Protein AF-A0A2J7Q1A6-F1 (afdb_monomer)

Secondary structure (DSSP, 8-state):
-------HHHHHHHHHHHTGGGTEEE-SS-EEETTTTEEE--SSHHHHHHHHHSHHHHHHHHHHHT--S---S-TTTSS-TT-S----SSTTHHHHHHHHHHHHIIIIIIIIHHTTTT-----HHHHHHHHHHHHHHHHHHHHHHHHTGGGTTPBP--TT-----B--HHHHHHHHHHHHHHHHHHHHHHTTSSS-S-------------------------

Foldseek 3Di:
DDPPDDDLLVQLVVLCVVCVVLQWDDPSPFIARPLQRDTFDRPDPVSVVVVCPDPSSVVSVVVVVVPPDDDDDPPPPPDDPDPPPPPPPDPCLVVLQVVLVLQCCLVCVQLCVLVVVVVDDDDPVVNVVSLVVLLVCLVVSLVVLVVCVVQAQPFRDHSVPDRSGGRHSVVSNVSSVVSNVVSVVVVVVVVVVPPDDDDDDDDDDDDDDDDDDDDDDDDDDD

Structure (mmCIF, N/CA/C/O backbone):
data_AF-A0A2J7Q1A6-F1
#
_entry.id   AF-A0A2J7Q1A6-F1
#
loop_
_atom_site.group_PDB
_atom_site.id
_atom_site.type_symbol
_atom_site.label_atom_id
_atom_site.label_alt_id
_atom_site.label_comp_id
_atom_site.label_asym_id
_atom_site.label_entity_id
_atom_site.label_seq_id
_atom_site.pdbx_PDB_ins_code
_atom_site.Cartn_x
_atom_site.Cartn_y
_atom_site.Cartn_z
_atom_site.occupancy
_atom_site.B_iso_or_equiv
_atom_site.auth_seq_id
_atom_site.auth_comp_id
_atom_site.auth_asym_id
_atom_site.auth_atom_id
_atom_site.pdbx_PDB_model_num
ATOM 1 N N . MET A 1 1 ? 57.080 37.259 -11.463 1.00 42.59 1 MET A N 1
ATOM 2 C CA . MET A 1 1 ? 56.352 36.880 -10.229 1.00 42.59 1 MET A CA 1
ATOM 3 C C . MET A 1 1 ? 56.229 35.359 -10.179 1.00 42.59 1 MET A C 1
ATOM 5 O O . MET A 1 1 ? 55.726 34.800 -11.150 1.00 42.59 1 MET A O 1
ATOM 9 N N . PRO A 1 2 ? 56.707 34.667 -9.131 1.00 44.25 2 PRO A N 1
ATOM 10 C CA . PRO A 1 2 ? 56.562 33.216 -9.021 1.00 44.25 2 PRO A CA 1
ATOM 11 C C . PRO A 1 2 ? 55.091 32.849 -8.777 1.00 44.25 2 PRO A C 1
ATOM 13 O O . PRO A 1 2 ? 54.456 33.408 -7.885 1.00 44.25 2 PRO A O 1
ATOM 16 N N . LYS A 1 3 ? 54.534 31.916 -9.560 1.00 53.31 3 LYS A N 1
ATOM 17 C CA . LYS A 1 3 ? 53.193 31.355 -9.323 1.00 53.31 3 LYS A CA 1
ATOM 18 C C . LYS A 1 3 ? 53.254 30.464 -8.082 1.00 53.31 3 LYS A C 1
ATOM 20 O O . LYS A 1 3 ? 53.612 29.292 -8.175 1.00 53.31 3 LYS A O 1
ATOM 25 N N . VAL A 1 4 ? 52.948 31.035 -6.920 1.00 57.09 4 VAL A N 1
ATOM 26 C CA . VAL A 1 4 ? 52.817 30.289 -5.663 1.00 57.09 4 VAL A CA 1
ATOM 27 C C . VAL A 1 4 ? 51.724 29.236 -5.856 1.00 57.09 4 VAL A C 1
ATOM 29 O O . VAL A 1 4 ? 50.589 29.568 -6.200 1.00 57.09 4 VAL A O 1
ATOM 32 N N . LYS A 1 5 ? 52.068 27.954 -5.691 1.00 58.44 5 LYS A N 1
ATOM 33 C CA . LYS A 1 5 ? 51.088 26.863 -5.712 1.00 58.44 5 LYS A CA 1
ATOM 34 C C . LYS A 1 5 ? 50.178 27.048 -4.500 1.00 58.44 5 LYS A C 1
ATOM 36 O O . LYS A 1 5 ? 50.602 26.835 -3.369 1.00 58.44 5 LYS A O 1
ATOM 41 N N . VAL A 1 6 ? 48.950 27.497 -4.739 1.00 65.62 6 VAL A N 1
ATOM 42 C CA . VAL A 1 6 ? 47.930 27.627 -3.694 1.00 65.62 6 VAL A CA 1
ATOM 43 C C . VAL A 1 6 ? 47.693 26.242 -3.086 1.00 65.62 6 VAL A C 1
ATOM 45 O O . VAL A 1 6 ? 47.505 25.272 -3.822 1.00 65.62 6 VAL A O 1
ATOM 48 N N . SER A 1 7 ? 47.733 26.146 -1.755 1.00 75.94 7 SER A N 1
ATOM 49 C CA . SER A 1 7 ? 47.493 24.891 -1.036 1.00 75.94 7 SER A CA 1
ATOM 50 C C . SER A 1 7 ? 46.115 24.317 -1.389 1.00 75.94 7 SER A C 1
ATOM 52 O O . SER A 1 7 ? 45.144 25.065 -1.536 1.00 75.94 7 SER A O 1
ATOM 54 N N . GLN A 1 8 ? 46.015 22.989 -1.511 1.00 75.12 8 GLN A N 1
ATOM 55 C CA . GLN A 1 8 ? 44.766 22.287 -1.837 1.00 75.12 8 GLN A CA 1
ATOM 56 C C . GLN A 1 8 ? 43.636 22.663 -0.868 1.00 75.12 8 GLN A C 1
ATOM 58 O O . GLN A 1 8 ? 42.513 22.908 -1.302 1.00 75.12 8 GLN A O 1
ATOM 63 N N . LYS A 1 9 ? 43.964 22.841 0.416 1.00 79.06 9 LYS A N 1
ATOM 64 C CA . LYS A 1 9 ? 43.035 23.320 1.446 1.00 79.06 9 LYS A CA 1
ATOM 65 C C . LYS A 1 9 ? 42.452 24.694 1.108 1.00 79.06 9 LYS A C 1
ATOM 67 O O . LYS A 1 9 ? 41.238 24.869 1.101 1.00 79.06 9 LYS A O 1
ATOM 72 N N . THR A 1 10 ? 43.303 25.655 0.752 1.00 80.94 10 THR A N 1
ATOM 73 C CA . THR A 1 10 ? 42.876 27.008 0.360 1.00 80.94 10 THR A CA 1
ATOM 74 C C . THR A 1 10 ? 42.023 26.974 -0.909 1.00 80.94 10 THR A C 1
ATOM 76 O O . THR A 1 10 ? 41.034 27.689 -1.014 1.00 80.94 10 THR A O 1
ATOM 79 N N . LYS A 1 11 ? 42.352 26.101 -1.864 1.00 81.00 11 LYS A N 1
ATOM 80 C CA . LYS A 1 11 ? 41.593 25.937 -3.108 1.00 81.00 11 LYS A CA 1
ATOM 81 C C . LYS A 1 11 ? 40.187 25.371 -2.881 1.00 81.00 11 LYS A C 1
ATOM 83 O O . LYS A 1 11 ? 39.231 25.858 -3.476 1.00 81.00 11 LYS A O 1
ATOM 88 N N . LEU A 1 12 ? 40.056 24.376 -2.006 1.00 81.62 12 LEU A N 1
ATOM 89 C CA . LEU A 1 12 ? 38.764 23.803 -1.624 1.00 81.62 12 LEU A CA 1
ATOM 90 C C . LEU A 1 12 ? 37.878 24.826 -0.908 1.00 81.62 12 LEU A C 1
ATOM 92 O O . LEU A 1 12 ? 36.689 24.916 -1.198 1.00 81.62 12 LEU A O 1
ATOM 96 N N . GLN A 1 13 ? 38.468 25.630 -0.023 1.00 81.56 13 GLN A N 1
ATOM 97 C CA . GLN A 1 13 ? 37.771 26.720 0.662 1.00 81.56 13 GLN A CA 1
ATOM 98 C C . GLN A 1 13 ? 37.312 27.813 -0.314 1.00 81.56 13 GLN A C 1
ATOM 100 O O . GLN A 1 13 ? 36.197 28.314 -0.190 1.00 81.56 13 GLN A O 1
ATOM 105 N N . LEU A 1 14 ? 38.126 28.142 -1.325 1.00 82.38 14 LEU A N 1
ATOM 106 C CA . LEU A 1 14 ? 37.740 29.074 -2.388 1.00 82.38 14 LEU A CA 1
ATOM 107 C C . LEU A 1 14 ? 36.563 28.542 -3.214 1.00 82.38 14 LEU A C 1
ATOM 109 O O . LEU A 1 14 ? 35.628 29.293 -3.463 1.00 82.38 14 LEU A O 1
ATOM 113 N N . TYR A 1 15 ? 36.561 27.259 -3.589 1.00 81.38 15 TYR A N 1
ATOM 114 C CA . TYR A 1 15 ? 35.425 26.665 -4.304 1.00 81.38 15 TYR A CA 1
ATOM 115 C C . TYR A 1 15 ? 34.174 26.569 -3.441 1.00 81.38 15 TYR A C 1
ATOM 117 O O . TYR A 1 15 ? 33.085 26.857 -3.927 1.00 81.38 15 TYR A O 1
ATOM 125 N N . GLN A 1 16 ? 34.312 26.236 -2.159 1.00 80.88 16 GLN A N 1
ATOM 126 C CA . GLN A 1 16 ? 33.186 26.307 -1.239 1.00 80.88 16 GLN A CA 1
ATOM 127 C C . GLN A 1 16 ? 32.619 27.725 -1.191 1.00 80.88 16 GLN A C 1
ATOM 129 O O . GLN A 1 16 ? 31.405 27.862 -1.230 1.00 80.88 16 GLN A O 1
ATOM 134 N N . TRP A 1 17 ? 33.471 28.759 -1.131 1.00 80.38 17 TRP A N 1
ATOM 135 C CA . TRP A 1 17 ? 33.041 30.158 -1.112 1.00 80.38 17 TRP A CA 1
ATOM 136 C C . TRP A 1 17 ? 32.365 30.598 -2.411 1.00 80.38 17 TRP A C 1
ATOM 138 O O . TRP A 1 17 ? 31.345 31.283 -2.393 1.00 80.38 17 TRP A O 1
ATOM 148 N N . GLU A 1 18 ? 32.936 30.198 -3.535 1.00 81.50 18 GLU A N 1
ATOM 149 C CA . GLU A 1 18 ? 32.468 30.564 -4.861 1.00 81.50 18 GLU A CA 1
ATOM 150 C C . GLU A 1 18 ? 31.131 29.909 -5.224 1.00 81.50 18 GLU A C 1
ATOM 152 O O . GLU A 1 18 ? 30.273 30.556 -5.816 1.00 81.50 18 GLU A O 1
ATOM 157 N N . PHE A 1 19 ? 30.928 28.656 -4.815 1.00 79.25 19 PHE A N 1
ATOM 158 C CA . PHE A 1 19 ? 29.726 27.875 -5.112 1.00 79.25 19 PHE A CA 1
ATOM 159 C C . PHE A 1 19 ? 28.821 27.694 -3.881 1.00 79.25 19 PHE A C 1
ATOM 161 O O . PHE A 1 19 ? 28.054 26.733 -3.814 1.00 79.25 19 PHE A O 1
ATOM 168 N N . LYS A 1 20 ? 28.876 28.616 -2.900 1.00 64.44 20 LYS A N 1
ATOM 169 C CA . LYS A 1 20 ? 28.054 28.564 -1.667 1.00 64.44 20 LYS A CA 1
ATOM 170 C C . LYS A 1 20 ? 26.559 28.393 -1.942 1.00 64.44 20 LYS A C 1
ATOM 172 O O . LYS A 1 20 ? 25.876 27.744 -1.156 1.00 64.44 20 LYS A O 1
ATOM 177 N N . GLY A 1 21 ? 26.062 28.965 -3.041 1.00 63.91 21 GLY A N 1
ATOM 178 C CA . GLY A 1 21 ? 24.657 28.868 -3.448 1.00 63.91 21 GLY A CA 1
ATOM 179 C C . GLY A 1 21 ? 24.243 27.495 -3.989 1.00 63.91 21 G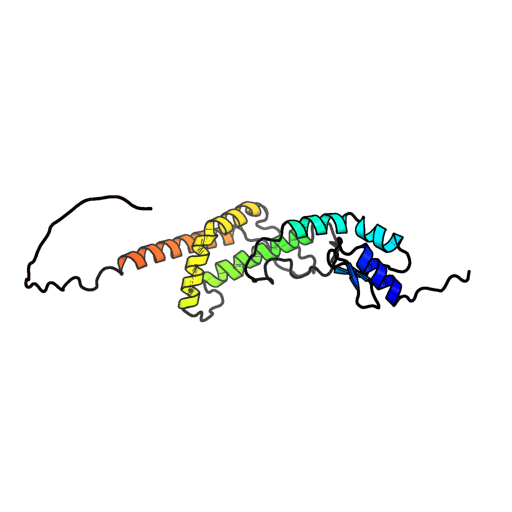LY A C 1
ATOM 180 O O . GLY A 1 21 ? 23.062 27.173 -3.971 1.00 63.91 21 GLY A O 1
ATOM 181 N N . GLU A 1 22 ? 25.196 26.662 -4.412 1.00 63.28 22 GLU A N 1
ATOM 182 C CA . GLU A 1 22 ? 24.946 25.368 -5.070 1.00 63.28 22 GLU A CA 1
ATOM 183 C C . GLU A 1 22 ? 25.203 24.172 -4.134 1.00 63.28 22 GLU A C 1
ATOM 185 O O . GLU A 1 22 ? 25.418 23.038 -4.568 1.00 63.28 22 GLU A O 1
ATOM 190 N N . MET A 1 23 ? 25.154 24.421 -2.816 1.00 74.94 23 MET A N 1
ATOM 191 C CA . MET A 1 23 ? 25.187 23.396 -1.763 1.00 74.94 23 MET A CA 1
ATOM 192 C C . MET A 1 23 ? 26.452 22.520 -1.788 1.00 74.94 23 MET A C 1
ATOM 194 O O . MET A 1 23 ? 26.417 21.310 -1.536 1.00 74.94 23 MET A O 1
ATOM 198 N N . ILE A 1 24 ? 27.593 23.144 -2.073 1.00 80.69 24 ILE A N 1
ATOM 199 C CA . ILE A 1 24 ? 28.907 22.510 -2.000 1.00 80.69 24 ILE A CA 1
ATOM 200 C C . ILE A 1 24 ? 29.473 22.618 -0.571 1.00 80.69 24 ILE A C 1
ATOM 202 O O . ILE A 1 24 ? 29.494 23.684 0.042 1.00 80.69 24 ILE A O 1
ATOM 206 N N . SER A 1 25 ? 29.948 21.494 -0.037 1.00 81.94 25 SER A N 1
ATOM 207 C CA . SER A 1 25 ? 30.605 21.334 1.264 1.00 81.94 25 SER A CA 1
ATOM 208 C C . SER A 1 25 ? 32.058 20.903 1.070 1.00 81.94 25 SER A C 1
ATOM 210 O O . SER A 1 25 ? 32.405 20.326 0.042 1.00 81.94 25 SER A O 1
ATOM 212 N N . THR A 1 26 ? 32.918 21.157 2.051 1.00 82.19 26 THR A N 1
ATOM 213 C CA . THR A 1 26 ? 34.299 20.660 2.045 1.00 82.19 26 THR A CA 1
ATOM 214 C C . THR A 1 26 ? 34.750 20.319 3.453 1.00 82.19 26 THR A C 1
ATOM 216 O O . THR A 1 26 ? 34.492 21.089 4.378 1.00 82.19 26 THR A O 1
ATOM 219 N N . ASP A 1 27 ? 35.476 19.210 3.574 1.00 77.94 27 ASP A N 1
ATOM 220 C CA . ASP A 1 27 ? 36.146 18.776 4.805 1.00 77.94 27 ASP A CA 1
ATOM 221 C C . ASP A 1 27 ? 37.664 19.019 4.720 1.00 77.94 27 ASP A C 1
ATOM 223 O O . ASP A 1 27 ? 38.468 18.333 5.337 1.00 77.94 27 ASP A O 1
ATOM 227 N N . ASN A 1 28 ? 38.081 20.014 3.923 1.00 76.19 28 ASN A N 1
ATOM 228 C CA . ASN A 1 28 ? 39.475 20.394 3.636 1.00 76.19 28 ASN A CA 1
ATOM 229 C C . ASN A 1 28 ? 40.325 19.348 2.889 1.00 76.19 28 ASN A C 1
ATOM 231 O O . ASN A 1 28 ? 41.442 19.677 2.488 1.00 76.19 28 ASN A O 1
ATOM 235 N N . GLU A 1 29 ? 39.789 18.155 2.641 1.00 75.56 29 GLU A N 1
ATOM 236 C CA . GLU A 1 29 ? 40.417 17.104 1.827 1.00 75.56 29 GLU A CA 1
ATOM 237 C C . GLU A 1 29 ? 39.633 16.821 0.541 1.00 75.56 29 GLU A C 1
ATOM 239 O O . GLU A 1 29 ? 40.219 16.699 -0.537 1.00 75.56 29 GLU A O 1
ATOM 244 N N . ILE A 1 30 ? 38.301 16.805 0.637 1.00 81.50 30 ILE A N 1
ATOM 245 C CA . ILE A 1 30 ? 37.383 16.528 -0.470 1.00 81.50 30 ILE A CA 1
ATOM 246 C C . ILE A 1 30 ? 36.363 17.653 -0.644 1.00 81.50 30 ILE A C 1
ATOM 248 O O . ILE A 1 30 ? 35.961 18.308 0.318 1.00 81.50 30 ILE A O 1
ATOM 252 N N . LEU A 1 31 ? 35.922 17.856 -1.887 1.00 84.31 31 LEU A N 1
ATOM 253 C CA . LEU A 1 31 ? 34.775 18.699 -2.211 1.00 84.31 31 LEU A CA 1
ATOM 254 C C . LEU A 1 31 ? 33.548 17.796 -2.354 1.00 84.31 31 LEU A C 1
ATOM 256 O O . LEU A 1 31 ? 33.574 16.842 -3.128 1.00 84.31 31 LEU A O 1
ATOM 260 N N . TYR A 1 32 ? 32.483 18.078 -1.616 1.00 85.31 32 TYR A N 1
ATOM 261 C CA . TYR A 1 32 ? 31.281 17.253 -1.555 1.00 85.31 32 TYR A CA 1
ATOM 262 C C . TYR A 1 32 ? 30.055 18.057 -1.972 1.00 85.31 32 TYR A C 1
ATOM 264 O O . TYR A 1 32 ? 29.824 19.154 -1.469 1.00 85.31 32 TYR A O 1
ATOM 272 N N . CYS A 1 33 ? 29.236 17.520 -2.869 1.00 86.62 33 CYS A N 1
ATOM 273 C CA . CYS A 1 33 ? 27.970 18.143 -3.234 1.00 86.62 33 CYS A CA 1
ATOM 274 C C . CYS A 1 33 ? 26.835 17.574 -2.381 1.00 86.62 33 CYS A C 1
ATOM 276 O O . CYS A 1 33 ? 26.527 16.390 -2.490 1.00 86.62 33 CYS A O 1
ATOM 278 N N . ARG A 1 34 ? 26.153 18.416 -1.591 1.00 82.62 34 ARG A N 1
ATOM 279 C CA . ARG A 1 34 ? 25.007 17.993 -0.759 1.00 82.62 34 ARG A CA 1
ATOM 280 C C . ARG A 1 34 ? 23.731 17.730 -1.566 1.00 82.62 34 ARG A C 1
ATOM 282 O O . ARG A 1 34 ? 22.798 17.128 -1.055 1.00 82.62 34 ARG A O 1
ATOM 289 N N . VAL A 1 35 ? 23.673 18.194 -2.814 1.00 83.62 35 VAL A N 1
ATOM 290 C CA . VAL A 1 35 ? 22.539 17.963 -3.728 1.00 83.62 35 VAL A CA 1
ATOM 291 C C . VAL A 1 35 ? 22.657 16.612 -4.433 1.00 83.62 35 VAL A C 1
ATOM 293 O O . VAL A 1 35 ? 21.657 15.940 -4.673 1.00 83.62 35 VAL A O 1
ATOM 296 N N . CYS A 1 36 ? 23.880 16.211 -4.773 1.00 81.88 36 CYS A N 1
ATOM 297 C CA . CYS A 1 36 ? 24.161 14.959 -5.477 1.00 81.88 36 CYS A CA 1
ATOM 298 C C . CYS A 1 36 ? 24.653 13.841 -4.552 1.00 81.88 36 CYS A C 1
ATOM 300 O O . CYS A 1 36 ? 24.858 12.730 -5.031 1.00 81.88 36 CYS A O 1
ATOM 302 N N . GLU A 1 37 ? 24.902 14.161 -3.282 1.00 81.88 37 GLU A N 1
ATOM 303 C CA . GLU A 1 37 ? 25.491 13.296 -2.255 1.00 81.88 37 GLU A CA 1
ATOM 304 C C . GLU A 1 37 ? 26.800 12.608 -2.686 1.00 81.88 37 GLU A C 1
ATOM 306 O O . GLU A 1 37 ? 27.105 11.485 -2.294 1.00 81.88 37 GLU A O 1
ATOM 311 N N . LYS A 1 38 ? 27.599 13.288 -3.517 1.00 82.06 38 LYS A N 1
ATOM 312 C CA . LYS A 1 38 ? 28.798 12.727 -4.157 1.00 82.06 38 LYS A CA 1
ATOM 313 C C . LYS A 1 38 ? 30.007 13.632 -4.005 1.00 82.06 38 LYS A C 1
ATOM 315 O O . LYS A 1 38 ? 29.887 14.858 -3.923 1.00 82.06 38 LYS A O 1
ATOM 320 N N . THR A 1 39 ? 31.183 13.013 -4.032 1.00 85.19 39 THR A N 1
ATOM 321 C CA . THR A 1 39 ? 32.461 13.716 -4.128 1.00 85.19 39 THR A CA 1
ATOM 322 C C . THR A 1 39 ? 32.621 14.328 -5.520 1.00 85.19 39 THR A C 1
ATOM 324 O O . THR A 1 39 ? 32.273 13.733 -6.541 1.00 85.19 39 THR A O 1
ATOM 327 N N . VAL A 1 40 ? 33.118 15.560 -5.564 1.00 83.94 40 VAL A N 1
ATOM 328 C CA . VAL A 1 40 ? 33.300 16.349 -6.782 1.00 83.94 40 VAL A CA 1
ATOM 329 C C . VAL A 1 40 ? 34.792 16.520 -7.037 1.00 83.94 40 VAL A C 1
ATOM 331 O O . VAL A 1 40 ? 35.549 16.902 -6.143 1.00 83.94 40 VAL A O 1
ATOM 334 N N . GLY A 1 41 ? 35.219 16.270 -8.277 1.00 82.50 41 GLY A N 1
ATOM 335 C CA . GLY A 1 41 ? 36.592 16.535 -8.704 1.00 82.50 41 GLY A CA 1
ATOM 336 C C . GLY A 1 41 ? 36.948 18.013 -8.518 1.00 82.50 41 GLY A C 1
ATOM 337 O O . GLY A 1 41 ? 36.254 18.897 -9.019 1.00 82.50 41 GLY A O 1
ATOM 338 N N . CYS A 1 42 ? 38.023 18.288 -7.779 1.00 79.75 42 CYS A N 1
ATOM 339 C CA . CYS A 1 42 ? 38.463 19.643 -7.425 1.00 79.75 42 CYS A CA 1
ATOM 340 C C . CYS A 1 42 ? 39.862 19.987 -7.977 1.00 79.75 42 CYS A C 1
ATOM 342 O O . CYS A 1 42 ? 40.450 21.031 -7.660 1.00 79.75 42 CYS A O 1
ATOM 344 N N . GLU A 1 43 ? 40.416 19.133 -8.842 1.00 81.38 43 GLU A N 1
ATOM 345 C CA . GLU A 1 43 ? 41.724 19.362 -9.462 1.00 81.38 43 GLU A CA 1
ATOM 346 C C . GLU A 1 43 ? 41.688 20.575 -10.387 1.00 81.38 43 GLU A C 1
ATOM 348 O O . GLU A 1 43 ? 42.658 21.332 -10.482 1.00 81.38 43 GLU A O 1
ATOM 353 N N . LYS A 1 44 ? 40.557 20.805 -11.052 1.00 82.75 44 LYS A N 1
ATOM 354 C CA . LYS A 1 44 ? 40.349 21.952 -11.933 1.00 82.75 44 LYS A CA 1
ATOM 355 C C . LYS A 1 44 ? 38.943 22.497 -11.727 1.00 82.75 44 LYS A C 1
ATOM 357 O O . LYS A 1 44 ? 37.991 21.736 -11.609 1.00 82.75 44 LYS A O 1
ATOM 362 N N . ARG A 1 45 ? 38.807 23.824 -11.758 1.00 83.31 45 ARG A N 1
ATOM 363 C CA . ARG A 1 45 ? 37.524 24.528 -11.590 1.00 83.31 45 ARG A CA 1
ATOM 364 C C . ARG A 1 45 ? 36.423 23.980 -12.507 1.00 83.31 45 ARG A C 1
ATOM 366 O O . ARG A 1 45 ? 35.279 23.865 -12.088 1.00 83.31 45 ARG A O 1
ATOM 373 N N . PHE A 1 46 ? 36.766 23.626 -13.748 1.00 82.56 46 PHE A N 1
ATOM 374 C CA . PHE A 1 46 ? 35.780 23.126 -14.705 1.00 82.56 46 PHE A CA 1
ATOM 375 C C . PHE A 1 46 ? 35.154 21.790 -14.281 1.00 82.56 46 PHE A C 1
ATOM 377 O O . PHE A 1 46 ? 34.029 21.532 -14.676 1.00 82.56 46 PHE A O 1
ATOM 384 N N . GLN A 1 47 ? 35.842 20.956 -13.490 1.00 83.31 47 GLN A N 1
ATOM 385 C CA . GLN A 1 47 ? 35.290 19.684 -13.001 1.00 83.31 47 GLN A CA 1
ATOM 386 C C . GLN A 1 47 ? 34.119 19.950 -12.045 1.00 83.31 47 GLN A C 1
ATOM 388 O O . GLN A 1 47 ? 33.066 19.324 -12.154 1.00 83.31 47 GLN A O 1
ATOM 393 N N . VAL A 1 48 ? 34.273 20.957 -11.179 1.00 83.94 48 VAL A N 1
ATOM 394 C CA . VAL A 1 48 ? 33.205 21.446 -10.300 1.00 83.94 48 VAL A CA 1
ATOM 395 C C . VAL A 1 48 ? 32.067 22.022 -11.138 1.00 83.94 48 VAL A C 1
ATOM 397 O O . VAL A 1 48 ? 30.924 21.609 -10.995 1.00 83.94 48 VAL A O 1
ATOM 400 N N . LEU A 1 49 ? 32.379 22.899 -12.094 1.00 83.56 49 LEU A N 1
ATOM 401 C CA . LEU A 1 49 ? 31.365 23.516 -12.953 1.00 83.56 49 LEU A CA 1
ATOM 402 C C . LEU A 1 49 ? 30.607 22.495 -13.821 1.00 83.56 49 LEU A C 1
ATOM 404 O O . LEU A 1 49 ? 29.413 22.654 -14.063 1.00 83.56 49 LEU A O 1
ATOM 408 N N . GLN A 1 50 ? 31.282 21.450 -14.298 1.00 83.25 50 GLN A N 1
ATOM 409 C CA . GLN A 1 50 ? 30.667 20.374 -15.069 1.00 83.25 50 GLN A CA 1
ATOM 410 C C . GLN A 1 50 ? 29.689 19.586 -14.204 1.00 83.25 50 GLN A C 1
ATOM 412 O O . GLN A 1 50 ? 28.578 19.326 -14.653 1.00 83.25 50 GLN A O 1
ATOM 417 N N . HIS A 1 51 ? 30.077 19.258 -12.967 1.00 86.06 51 HIS A N 1
ATOM 418 C CA . HIS A 1 51 ? 29.205 18.593 -12.003 1.00 86.06 51 HIS A CA 1
ATOM 419 C C . HIS A 1 51 ? 27.921 19.398 -11.755 1.00 86.06 51 HIS A C 1
ATOM 421 O O . HIS A 1 51 ? 26.822 18.860 -11.893 1.00 86.06 51 HIS A O 1
ATOM 427 N N . LEU A 1 52 ? 28.064 20.694 -11.476 1.00 84.50 52 LEU A N 1
ATOM 428 C CA . LEU A 1 52 ? 26.954 21.622 -11.240 1.00 84.50 52 LEU A CA 1
ATOM 429 C C . LEU A 1 52 ? 26.022 21.750 -12.457 1.00 84.50 52 LEU A C 1
ATOM 431 O O . LEU A 1 52 ? 24.802 21.841 -12.339 1.00 84.50 52 LEU A O 1
ATOM 435 N N . ASN A 1 53 ? 26.587 21.675 -13.664 1.00 83.69 53 ASN A N 1
ATOM 436 C CA . ASN A 1 53 ? 25.817 21.753 -14.899 1.00 83.69 53 ASN A CA 1
ATOM 437 C C . ASN A 1 53 ? 25.161 20.441 -15.340 1.00 83.69 53 ASN A C 1
ATOM 439 O O . ASN A 1 53 ? 24.398 20.469 -16.313 1.00 83.69 53 ASN A O 1
ATOM 443 N N . THR A 1 54 ? 25.421 19.320 -14.658 1.00 85.62 54 THR A N 1
ATOM 444 C CA . THR A 1 54 ? 24.798 18.036 -15.003 1.00 85.62 54 THR A CA 1
ATOM 445 C C . THR A 1 54 ? 23.277 18.087 -14.856 1.00 85.62 54 THR A C 1
ATOM 447 O O . THR A 1 54 ? 22.739 18.750 -13.967 1.00 85.62 54 THR A O 1
ATOM 450 N N . ASN A 1 55 ? 22.571 17.345 -15.717 1.00 78.25 55 ASN A N 1
ATOM 451 C CA . ASN A 1 55 ? 21.111 17.222 -15.637 1.00 78.25 55 ASN A CA 1
ATOM 452 C C . ASN A 1 55 ? 20.672 16.665 -14.275 1.00 78.25 55 ASN A C 1
ATOM 454 O O . ASN A 1 55 ? 19.733 17.185 -13.686 1.00 78.25 55 ASN A O 1
ATOM 458 N N . ILE A 1 56 ? 21.436 15.712 -13.729 1.00 80.50 56 ILE A N 1
ATOM 459 C CA . ILE A 1 56 ? 21.213 15.129 -12.399 1.00 80.50 56 ILE A CA 1
ATOM 460 C C . ILE A 1 56 ? 21.239 16.210 -11.308 1.00 80.50 56 ILE A C 1
ATOM 462 O O . ILE A 1 56 ? 20.324 16.285 -10.492 1.00 80.50 56 ILE A O 1
ATOM 466 N N . HIS A 1 57 ? 22.255 17.081 -11.297 1.00 83.38 57 HIS A N 1
ATOM 467 C CA . HIS A 1 57 ? 22.351 18.154 -10.303 1.00 83.38 57 HIS A CA 1
ATOM 468 C C . HIS A 1 57 ? 21.172 19.134 -10.413 1.00 83.38 57 HIS A C 1
ATOM 470 O O . HIS A 1 57 ? 20.533 19.462 -9.414 1.00 83.38 57 HIS A O 1
ATOM 476 N N . LYS A 1 58 ? 20.820 19.543 -11.638 1.00 83.69 58 LYS A N 1
ATOM 477 C CA . LYS A 1 58 ? 19.698 20.461 -11.899 1.00 83.69 58 LYS A CA 1
ATOM 478 C C . LYS A 1 58 ? 18.343 19.868 -11.506 1.00 83.69 58 LYS A C 1
ATOM 480 O O . LYS A 1 58 ? 17.497 20.589 -10.979 1.00 83.69 58 LYS A O 1
ATOM 485 N N . GLU A 1 59 ? 18.120 18.580 -11.750 1.00 80.12 59 GLU A N 1
ATOM 486 C CA . GLU A 1 59 ? 16.907 17.870 -11.325 1.00 80.12 59 GLU A CA 1
ATOM 487 C C . GLU A 1 59 ? 16.834 17.742 -9.802 1.00 80.12 59 GLU A C 1
ATOM 489 O O . GLU A 1 59 ? 15.798 18.042 -9.208 1.00 80.12 59 GLU A O 1
ATOM 494 N N . ASN A 1 60 ? 17.947 17.409 -9.147 1.00 80.69 60 ASN A N 1
ATOM 495 C CA . ASN A 1 60 ? 17.999 17.295 -7.693 1.00 80.69 60 ASN A CA 1
ATOM 496 C C . ASN A 1 60 ? 17.758 18.638 -6.982 1.00 80.69 60 ASN A C 1
ATOM 498 O O . ASN A 1 60 ? 17.077 18.652 -5.956 1.00 80.69 60 ASN A O 1
ATOM 502 N N . ILE A 1 61 ? 18.231 19.768 -7.531 1.00 81.88 61 ILE A N 1
ATOM 503 C CA . ILE A 1 61 ? 17.887 21.111 -7.020 1.00 81.88 61 ILE A CA 1
ATOM 504 C C . ILE A 1 61 ? 16.369 21.328 -7.059 1.00 81.88 61 ILE A C 1
ATOM 506 O O . ILE A 1 61 ? 15.781 21.744 -6.058 1.00 81.88 61 ILE A O 1
ATOM 510 N N . LYS A 1 62 ? 15.718 21.013 -8.188 1.00 78.69 62 LYS A N 1
ATOM 511 C CA . LYS A 1 62 ? 14.257 21.153 -8.332 1.00 78.69 62 LYS A CA 1
ATOM 512 C C . LYS A 1 62 ? 13.527 20.305 -7.290 1.00 78.69 62 LYS A C 1
ATOM 514 O O . LYS A 1 62 ? 12.645 20.807 -6.601 1.00 78.69 62 LYS A O 1
ATOM 519 N N . ILE A 1 63 ? 13.960 19.061 -7.098 1.00 72.81 63 ILE A N 1
ATOM 520 C CA . ILE A 1 63 ? 13.386 18.137 -6.113 1.00 72.81 63 ILE A CA 1
ATOM 521 C C . ILE A 1 63 ? 13.606 18.617 -4.664 1.00 72.81 63 ILE A C 1
ATOM 523 O O . ILE A 1 63 ? 12.754 18.379 -3.808 1.00 72.81 63 ILE A O 1
ATOM 527 N N . GLN A 1 64 ? 14.731 19.272 -4.349 1.00 68.69 64 GLN A N 1
ATOM 528 C CA . GLN A 1 64 ? 14.961 19.845 -3.015 1.00 68.69 64 GLN A CA 1
ATOM 529 C C . GLN A 1 64 ? 14.097 21.087 -2.761 1.00 68.69 64 GLN A C 1
ATOM 531 O O . GLN A 1 64 ? 13.567 21.226 -1.660 1.00 68.69 64 GLN A O 1
ATOM 536 N N . SER A 1 65 ? 13.875 21.938 -3.771 1.00 65.31 65 SER A N 1
ATOM 537 C CA . SER A 1 65 ? 13.008 23.121 -3.630 1.00 65.31 65 SER A CA 1
ATOM 538 C C . SER A 1 65 ? 11.540 22.788 -3.332 1.00 65.31 65 SER A C 1
ATOM 540 O O . SER A 1 65 ? 10.857 23.585 -2.697 1.00 65.31 65 SER A O 1
ATOM 542 N N . THR A 1 66 ? 11.059 21.598 -3.707 1.00 59.44 66 THR A N 1
ATOM 543 C CA . THR A 1 66 ? 9.671 21.158 -3.472 1.00 59.44 66 THR A CA 1
ATOM 544 C C . THR A 1 66 ? 9.464 20.401 -2.154 1.00 59.44 66 THR A C 1
ATOM 546 O O . THR A 1 66 ? 8.338 20.031 -1.837 1.00 59.44 66 THR A O 1
ATOM 549 N N . LYS A 1 67 ? 10.526 20.120 -1.383 1.00 60.09 67 LYS A N 1
ATOM 550 C CA . LYS A 1 67 ? 10.485 19.289 -0.157 1.00 60.09 67 LYS A CA 1
ATOM 551 C C . LYS A 1 67 ? 10.411 20.092 1.154 1.00 60.09 67 LYS A C 1
ATOM 553 O O . LYS A 1 67 ? 10.549 19.506 2.222 1.00 60.09 67 LYS A O 1
ATOM 558 N N . SER A 1 68 ? 10.191 21.405 1.102 1.00 45.34 68 SER A N 1
ATOM 559 C CA . SER A 1 68 ? 10.193 22.302 2.272 1.00 45.34 68 SER A CA 1
ATOM 560 C C . SER A 1 68 ? 8.873 22.373 3.065 1.00 45.34 68 SER A C 1
ATOM 562 O O . SER A 1 68 ? 8.735 23.245 3.919 1.00 45.34 68 SER A O 1
ATOM 564 N N . ALA A 1 69 ? 7.924 21.448 2.870 1.00 41.34 69 ALA A N 1
ATOM 565 C CA . ALA A 1 69 ? 6.785 21.288 3.783 1.00 41.34 69 ALA A CA 1
ATOM 566 C C . ALA A 1 69 ? 7.132 20.283 4.908 1.00 41.34 69 ALA A C 1
ATOM 568 O O . ALA A 1 69 ? 7.655 19.203 4.614 1.00 41.34 69 ALA A O 1
ATOM 569 N N . PRO A 1 70 ? 6.867 20.594 6.191 1.00 43.16 70 PRO A N 1
ATOM 570 C CA . PRO A 1 70 ? 7.288 19.756 7.307 1.00 43.16 70 PRO A CA 1
ATOM 571 C C . PRO A 1 70 ? 6.365 18.538 7.441 1.00 43.16 70 PRO A C 1
ATOM 573 O O . PRO A 1 70 ? 5.296 18.617 8.037 1.00 43.16 70 PRO A O 1
ATOM 576 N N . VAL A 1 71 ? 6.784 17.390 6.904 1.00 44.03 71 VAL A N 1
ATOM 577 C CA . VAL A 1 71 ? 6.154 16.094 7.193 1.00 44.03 71 VAL A CA 1
ATOM 578 C C . VAL A 1 71 ? 6.939 15.403 8.303 1.00 44.03 71 VAL A C 1
ATOM 580 O O . VAL A 1 71 ? 8.163 15.264 8.242 1.00 44.03 71 VAL A O 1
ATOM 583 N N . GLN A 1 72 ? 6.202 15.012 9.340 1.00 43.03 72 GLN A N 1
ATOM 584 C CA . GLN A 1 72 ? 6.675 14.306 10.523 1.00 43.03 72 GLN A CA 1
ATOM 585 C C . GLN A 1 72 ? 7.450 13.035 10.135 1.00 43.03 72 GLN A C 1
ATOM 587 O O . GLN A 1 72 ? 7.102 12.308 9.204 1.00 43.03 72 GLN A O 1
ATOM 592 N N . LYS A 1 73 ? 8.563 12.815 10.836 1.00 44.44 73 LYS A N 1
ATOM 593 C CA . LYS A 1 73 ? 9.584 11.805 10.543 1.00 44.44 73 LYS A CA 1
ATOM 594 C C . LYS A 1 73 ? 9.071 10.377 10.775 1.00 44.44 73 LYS A C 1
ATOM 596 O O . LYS A 1 73 ? 9.284 9.839 11.850 1.00 44.44 73 LYS A O 1
ATOM 601 N N . ASN A 1 74 ? 8.555 9.735 9.728 1.00 43.41 74 ASN A N 1
ATOM 602 C CA . ASN A 1 74 ? 8.629 8.278 9.540 1.00 43.41 74 ASN A CA 1
ATOM 603 C C . ASN A 1 74 ? 9.485 7.995 8.288 1.00 43.41 74 ASN A C 1
ATOM 605 O O . ASN A 1 74 ? 8.993 7.608 7.231 1.00 43.41 74 ASN A O 1
ATOM 609 N N . SER A 1 75 ? 10.790 8.275 8.382 1.00 40.56 75 SER A N 1
ATOM 610 C CA . SER A 1 75 ? 11.704 8.380 7.226 1.00 40.56 75 SER A CA 1
ATOM 611 C C . SER A 1 75 ? 12.231 7.058 6.650 1.00 40.56 75 SER A C 1
ATOM 613 O O . SER A 1 75 ? 13.072 7.109 5.759 1.00 40.56 75 SER A O 1
ATOM 615 N N . ILE A 1 76 ? 11.769 5.892 7.110 1.00 47.16 76 ILE A N 1
ATOM 616 C CA . ILE A 1 76 ? 12.234 4.600 6.563 1.00 47.16 76 ILE A CA 1
ATOM 617 C C . ILE A 1 76 ? 11.276 4.065 5.485 1.00 47.16 76 ILE A C 1
ATOM 619 O O . ILE A 1 76 ? 11.712 3.383 4.566 1.00 47.16 76 ILE A O 1
ATOM 623 N N . LEU A 1 77 ? 9.988 4.429 5.528 1.00 46.47 77 LEU A N 1
ATOM 624 C CA . LEU A 1 77 ? 8.981 3.840 4.636 1.00 46.47 77 LEU A CA 1
ATOM 625 C C . LEU A 1 77 ? 8.706 4.655 3.358 1.00 46.47 77 LEU A C 1
ATOM 627 O O . LEU A 1 77 ? 8.156 4.111 2.408 1.00 46.47 77 LEU A O 1
ATOM 631 N N . SER A 1 78 ? 9.090 5.940 3.289 1.00 42.31 78 SER A N 1
ATOM 632 C CA . SER A 1 78 ? 8.705 6.813 2.155 1.00 42.31 78 SER A CA 1
ATOM 633 C C . SER A 1 78 ? 9.808 7.147 1.147 1.00 42.31 78 SER A C 1
ATOM 635 O O . SER A 1 78 ? 9.569 7.880 0.186 1.00 42.31 78 SER A O 1
ATOM 637 N N . LYS A 1 79 ? 11.014 6.596 1.296 1.00 41.00 79 LYS A N 1
ATOM 638 C CA . LYS A 1 79 ? 12.070 6.721 0.283 1.00 41.00 79 LYS A CA 1
ATOM 639 C C . LYS A 1 79 ? 12.781 5.386 0.152 1.00 41.00 79 LYS A C 1
ATOM 641 O O . LYS A 1 79 ? 13.627 5.088 0.979 1.00 41.00 79 LYS A O 1
ATOM 646 N N . ASN A 1 80 ? 12.382 4.615 -0.861 1.00 43.47 80 ASN A N 1
ATOM 647 C CA . ASN A 1 80 ? 13.088 3.471 -1.449 1.00 43.47 80 ASN A CA 1
ATOM 648 C C . ASN A 1 80 ? 14.177 2.856 -0.540 1.00 43.47 80 ASN A C 1
ATOM 650 O O . ASN A 1 80 ? 15.301 3.375 -0.526 1.00 43.47 80 ASN A O 1
ATOM 654 N N . PRO A 1 81 ? 13.889 1.762 0.189 1.00 43.28 81 PRO A N 1
ATOM 655 C CA . PRO A 1 81 ? 14.917 1.035 0.921 1.00 43.28 81 PRO A CA 1
ATOM 656 C C . PRO A 1 81 ? 15.839 0.375 -0.114 1.00 43.28 81 PRO A C 1
ATOM 658 O O . PRO A 1 81 ? 15.528 -0.691 -0.635 1.00 43.28 81 PRO A O 1
ATOM 661 N N . GLY A 1 82 ? 16.919 1.063 -0.497 1.00 45.16 82 GLY A N 1
ATOM 662 C CA . GLY A 1 82 ? 17.861 0.580 -1.515 1.00 45.16 82 GLY A CA 1
ATOM 663 C C . GLY A 1 82 ? 18.423 1.622 -2.485 1.00 45.16 82 GLY A C 1
ATOM 664 O O . GLY A 1 82 ? 18.917 1.240 -3.540 1.00 45.16 82 GLY A O 1
ATOM 665 N N . TYR A 1 83 ? 18.385 2.928 -2.187 1.00 48.56 83 TYR A N 1
ATOM 666 C CA . TYR A 1 83 ? 18.971 3.941 -3.083 1.00 48.56 83 TYR A CA 1
ATOM 667 C C . TYR A 1 83 ? 20.518 3.992 -3.080 1.00 48.56 83 TYR A C 1
ATOM 669 O O . TYR A 1 83 ? 21.102 5.004 -3.457 1.00 48.56 83 TYR A O 1
ATOM 677 N N . GLU A 1 84 ? 21.221 2.905 -2.756 1.00 49.62 84 GLU A N 1
ATOM 678 C CA . GLU A 1 84 ? 22.639 2.768 -3.111 1.00 49.62 84 GLU A CA 1
ATOM 679 C C . GLU A 1 84 ? 22.771 2.540 -4.620 1.00 49.62 84 GLU A C 1
ATOM 681 O O . GLU A 1 84 ? 23.053 1.445 -5.076 1.00 49.62 84 GLU A O 1
ATOM 686 N N . GLN A 1 85 ? 22.505 3.578 -5.412 1.00 44.91 85 GLN A N 1
ATOM 687 C CA . GLN A 1 85 ? 22.897 3.700 -6.813 1.00 44.91 85 GLN A CA 1
ATOM 688 C C . GLN A 1 85 ? 22.838 2.398 -7.639 1.00 44.91 85 GLN A C 1
ATOM 690 O O . GLN A 1 85 ? 23.771 2.067 -8.371 1.00 44.91 85 GLN A O 1
ATOM 695 N N . ILE A 1 86 ? 21.726 1.666 -7.556 1.00 46.41 86 ILE A N 1
ATOM 696 C CA . ILE A 1 86 ? 21.462 0.555 -8.462 1.00 46.41 86 ILE A CA 1
ATOM 697 C C . ILE A 1 86 ? 20.885 1.199 -9.718 1.00 46.41 86 ILE A C 1
ATOM 699 O O . ILE A 1 86 ? 19.691 1.480 -9.798 1.00 46.41 86 ILE A O 1
ATOM 703 N N . CYS A 1 87 ? 21.750 1.509 -10.690 1.00 48.88 87 CYS A N 1
ATOM 704 C CA . CYS A 1 87 ? 21.284 1.629 -12.068 1.00 48.88 87 CYS A CA 1
ATOM 705 C C . CYS A 1 87 ? 20.464 0.365 -12.343 1.00 48.88 87 CYS A C 1
ATOM 707 O O . CYS A 1 87 ? 20.997 -0.729 -12.146 1.00 48.88 87 CYS A O 1
ATOM 709 N N . GLU A 1 88 ? 19.185 0.508 -12.706 1.00 52.81 88 GLU A N 1
ATOM 710 C CA . GLU A 1 88 ? 18.333 -0.637 -13.041 1.00 52.81 88 GLU A CA 1
ATOM 711 C C . GLU A 1 88 ? 19.125 -1.582 -13.950 1.00 52.81 88 GLU A C 1
ATOM 713 O O . GLU A 1 88 ? 19.661 -1.135 -14.969 1.00 52.81 88 GLU A O 1
ATOM 718 N N . ARG A 1 89 ? 19.273 -2.860 -13.567 1.00 65.69 89 ARG A N 1
ATOM 719 C CA . ARG A 1 89 ? 20.003 -3.821 -14.411 1.00 65.69 89 ARG A CA 1
ATOM 720 C C . ARG A 1 89 ? 19.293 -3.931 -15.761 1.00 65.69 89 ARG A C 1
ATOM 722 O O . ARG A 1 89 ? 19.951 -3.982 -16.798 1.00 65.69 89 ARG A O 1
ATOM 729 N N . CYS A 1 90 ? 17.962 -3.885 -15.723 1.00 68.44 90 CYS A N 1
ATOM 730 C CA . CYS A 1 90 ? 17.058 -3.794 -16.856 1.00 68.44 90 CYS A CA 1
ATOM 731 C C . CYS A 1 90 ? 16.034 -2.660 -16.638 1.00 68.44 90 CYS A C 1
ATOM 733 O O . CYS A 1 90 ? 15.510 -2.526 -15.532 1.00 68.44 90 CYS A O 1
ATOM 735 N N . PRO A 1 91 ? 15.669 -1.884 -17.678 1.00 74.44 91 PRO A N 1
ATOM 736 C CA . PRO A 1 91 ? 14.630 -0.861 -17.568 1.00 74.44 91 PRO A CA 1
ATOM 737 C C . PRO A 1 91 ? 13.333 -1.408 -16.953 1.00 74.44 91 PRO A C 1
ATOM 739 O O . PRO A 1 91 ? 12.800 -2.416 -17.422 1.00 74.44 91 PRO A O 1
ATOM 742 N N . GLY A 1 92 ? 12.817 -0.739 -15.921 1.00 81.25 92 GLY A N 1
ATOM 743 C CA . GLY A 1 92 ? 11.580 -1.117 -15.232 1.00 81.25 92 GLY A CA 1
ATOM 744 C C . GLY A 1 92 ? 11.757 -2.058 -14.035 1.00 81.25 92 GLY A C 1
ATOM 745 O O . GLY A 1 92 ? 10.758 -2.434 -13.418 1.00 81.25 92 GLY A O 1
ATOM 746 N N . ASP A 1 93 ? 12.990 -2.419 -13.667 1.00 83.12 93 ASP A N 1
ATOM 747 C CA . ASP A 1 93 ? 13.274 -3.208 -12.460 1.00 83.12 93 ASP A CA 1
ATOM 748 C C . ASP A 1 93 ? 12.753 -2.533 -11.187 1.00 83.12 93 ASP A C 1
ATOM 750 O O . ASP A 1 93 ? 12.109 -3.193 -10.370 1.00 83.12 93 ASP A O 1
ATOM 754 N N . ILE A 1 94 ? 12.956 -1.219 -11.031 1.00 84.50 94 ILE A N 1
ATOM 755 C CA . ILE A 1 94 ? 12.484 -0.495 -9.841 1.00 84.50 94 ILE A CA 1
ATOM 756 C C . ILE A 1 94 ? 10.958 -0.471 -9.816 1.00 84.50 94 ILE A C 1
ATOM 758 O O . ILE A 1 94 ? 10.35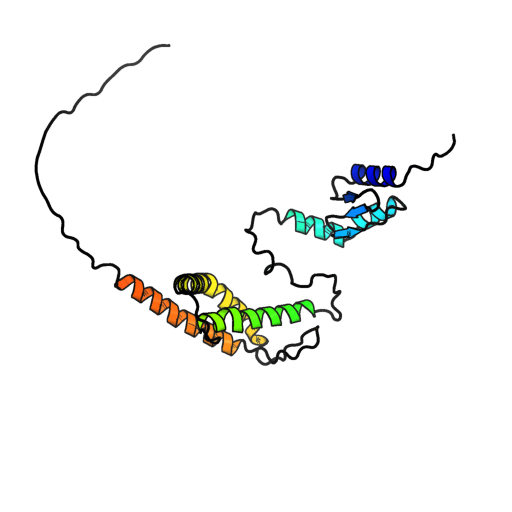4 -0.647 -8.760 1.00 84.50 94 ILE A O 1
ATOM 762 N N . GLY A 1 95 ? 10.324 -0.286 -10.978 1.00 88.81 95 GLY A N 1
ATOM 763 C CA . GLY A 1 95 ? 8.867 -0.326 -11.108 1.00 88.81 95 GLY A CA 1
ATOM 764 C C . GLY A 1 95 ? 8.293 -1.668 -10.652 1.00 88.81 95 GLY A C 1
ATOM 765 O O . GLY A 1 95 ? 7.440 -1.703 -9.768 1.00 88.81 95 GLY A O 1
ATOM 766 N N . ARG A 1 96 ? 8.834 -2.773 -11.181 1.00 90.12 96 ARG A N 1
ATOM 767 C CA . ARG A 1 96 ? 8.418 -4.136 -10.815 1.00 90.12 96 ARG A CA 1
ATOM 768 C C . ARG A 1 96 ? 8.646 -4.435 -9.339 1.00 90.12 96 ARG A C 1
ATOM 770 O O . ARG A 1 96 ? 7.751 -4.959 -8.682 1.00 90.12 96 ARG A O 1
ATOM 777 N N . TYR A 1 97 ? 9.806 -4.064 -8.802 1.00 91.44 97 TYR A N 1
ATOM 778 C CA . TYR A 1 97 ? 10.097 -4.239 -7.383 1.00 91.44 97 TYR A CA 1
ATOM 779 C C . TYR A 1 97 ? 9.114 -3.454 -6.508 1.00 91.44 97 TYR A C 1
ATOM 781 O O . TYR A 1 97 ? 8.533 -4.003 -5.576 1.00 91.44 97 TYR A O 1
ATOM 789 N N . ASN A 1 98 ? 8.836 -2.195 -6.850 1.00 91.25 98 ASN A N 1
ATOM 790 C CA . ASN A 1 98 ? 7.858 -1.386 -6.127 1.00 91.25 98 ASN A CA 1
ATOM 791 C C . ASN A 1 98 ? 6.450 -1.991 -6.183 1.00 91.25 98 ASN A C 1
ATOM 793 O O . ASN A 1 98 ? 5.722 -1.930 -5.191 1.00 91.25 98 ASN A O 1
ATOM 797 N N . ASP A 1 99 ? 6.061 -2.598 -7.305 1.00 92.88 99 ASP A N 1
ATOM 798 C CA . ASP A 1 99 ? 4.783 -3.300 -7.418 1.00 92.88 99 ASP A CA 1
ATOM 799 C C . ASP A 1 99 ? 4.707 -4.510 -6.479 1.00 92.88 99 ASP A C 1
ATOM 801 O O . ASP A 1 99 ? 3.687 -4.686 -5.804 1.00 92.88 99 ASP A O 1
ATOM 805 N N . ILE A 1 100 ? 5.794 -5.282 -6.373 1.00 93.25 100 ILE A N 1
ATOM 806 C CA . ILE A 1 100 ? 5.934 -6.409 -5.438 1.00 93.25 100 ILE A CA 1
ATOM 807 C C . ILE A 1 100 ? 5.819 -5.919 -3.993 1.00 93.25 100 ILE A C 1
ATOM 809 O O . ILE A 1 100 ? 4.992 -6.420 -3.232 1.00 93.25 100 ILE A O 1
ATOM 813 N N . ILE A 1 101 ? 6.587 -4.895 -3.618 1.00 93.69 101 ILE A N 1
ATOM 814 C CA . ILE A 1 101 ? 6.573 -4.356 -2.252 1.00 93.69 101 ILE A CA 1
ATOM 815 C C . ILE A 1 101 ? 5.194 -3.809 -1.884 1.00 93.69 101 ILE A C 1
ATOM 817 O O . ILE A 1 101 ? 4.700 -4.062 -0.784 1.00 93.69 101 ILE A O 1
ATOM 821 N N . GLN A 1 102 ? 4.535 -3.100 -2.801 1.00 95.00 102 GLN A N 1
ATOM 822 C CA . GLN A 1 102 ? 3.178 -2.607 -2.570 1.00 95.00 102 GLN A CA 1
ATOM 823 C C . GLN A 1 102 ? 2.175 -3.754 -2.407 1.00 95.00 102 GLN A C 1
ATOM 825 O O . GLN A 1 102 ? 1.331 -3.693 -1.514 1.00 95.00 102 GLN A O 1
ATOM 830 N N . HIS A 1 103 ? 2.270 -4.806 -3.227 1.00 96.19 103 HIS A N 1
ATOM 831 C CA . HIS A 1 103 ? 1.427 -5.993 -3.080 1.00 96.19 103 HIS A CA 1
ATOM 832 C C . HIS A 1 103 ? 1.599 -6.641 -1.703 1.00 96.19 103 HIS A C 1
ATOM 834 O O . HIS A 1 103 ? 0.612 -6.875 -1.005 1.00 96.19 103 HIS A O 1
ATOM 840 N N . GLU A 1 104 ? 2.841 -6.891 -1.294 1.00 94.62 104 GLU A N 1
ATOM 841 C CA . GLU A 1 104 ? 3.139 -7.557 -0.026 1.00 94.62 104 GLU A CA 1
ATOM 842 C C . GLU A 1 104 ? 2.748 -6.709 1.183 1.00 94.62 104 GLU A C 1
ATOM 844 O O . GLU A 1 104 ? 2.203 -7.234 2.153 1.00 94.62 104 GLU A O 1
ATOM 849 N N . THR A 1 105 ? 2.915 -5.390 1.094 1.00 95.50 105 THR A N 1
ATOM 850 C CA . THR A 1 105 ? 2.452 -4.458 2.131 1.00 95.50 105 THR A CA 1
ATOM 851 C C . THR A 1 105 ? 0.936 -4.563 2.316 1.00 95.50 105 THR A C 1
ATOM 853 O O . THR A 1 105 ? 0.462 -4.731 3.436 1.00 95.50 105 THR A O 1
ATOM 856 N N . LEU A 1 106 ? 0.159 -4.541 1.228 1.00 95.38 106 LEU A N 1
ATOM 857 C CA . LEU A 1 106 ? -1.301 -4.670 1.294 1.00 95.38 106 LEU A CA 1
ATOM 858 C C . LEU A 1 106 ? -1.738 -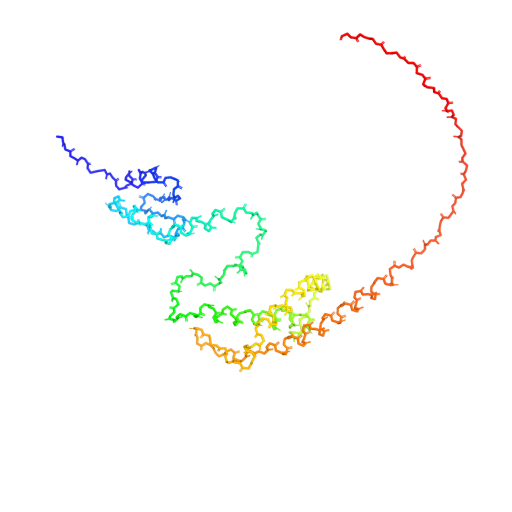6.048 1.810 1.00 95.38 106 LEU A C 1
ATOM 860 O O . LEU A 1 106 ? -2.655 -6.150 2.625 1.00 95.38 106 LEU A O 1
ATOM 864 N N . ARG A 1 107 ? -1.078 -7.114 1.349 1.00 95.25 107 ARG A N 1
ATOM 865 C CA . ARG A 1 107 ? -1.415 -8.496 1.708 1.00 95.25 107 ARG A CA 1
ATOM 866 C C . ARG A 1 107 ? -1.110 -8.804 3.173 1.00 95.25 107 ARG A C 1
ATOM 868 O O . ARG A 1 107 ? -1.944 -9.400 3.845 1.00 95.25 107 ARG A O 1
ATOM 875 N N . VAL A 1 108 ? 0.080 -8.437 3.643 1.00 92.50 108 VAL A N 1
ATOM 876 C CA . VAL A 1 108 ? 0.606 -8.851 4.952 1.00 92.50 108 VAL A CA 1
ATOM 877 C C . VAL A 1 108 ? 0.409 -7.762 5.994 1.00 92.50 108 VAL A C 1
ATOM 879 O O . VAL A 1 108 ? -0.212 -8.006 7.023 1.00 92.50 108 VAL A O 1
ATOM 882 N N . ALA A 1 109 ? 0.919 -6.559 5.732 1.00 92.75 109 ALA A N 1
ATOM 883 C CA . ALA A 1 109 ? 0.943 -5.488 6.725 1.00 92.75 109 ALA A CA 1
ATOM 884 C C . ALA A 1 109 ? -0.422 -4.808 6.908 1.00 92.75 109 ALA A C 1
ATOM 886 O O . ALA A 1 109 ? -0.684 -4.260 7.970 1.00 92.75 109 ALA A O 1
ATOM 887 N N . VAL A 1 110 ? -1.300 -4.847 5.899 1.00 93.94 110 VAL A N 1
ATOM 888 C CA . VAL A 1 110 ? -2.677 -4.344 6.030 1.00 93.94 110 VAL A CA 1
ATOM 889 C C . VAL A 1 110 ? -3.631 -5.493 6.345 1.00 93.94 110 VAL A C 1
ATOM 891 O O . VAL A 1 110 ? -4.101 -5.601 7.474 1.00 93.94 110 VAL A O 1
ATOM 894 N N . CYS A 1 111 ? -3.892 -6.383 5.380 1.00 94.69 111 CYS A N 1
ATOM 895 C CA . CYS A 1 111 ? -4.893 -7.438 5.575 1.00 94.69 111 CYS A CA 1
ATOM 896 C C . CYS A 1 111 ? -4.465 -8.433 6.665 1.00 94.69 111 CYS A C 1
ATOM 898 O O . CYS A 1 111 ? -5.232 -8.689 7.588 1.00 94.69 111 CYS A O 1
ATOM 900 N N . GLY A 1 112 ? -3.230 -8.943 6.605 1.00 93.25 112 GLY A N 1
ATOM 901 C CA . GLY A 1 112 ? -2.734 -9.931 7.569 1.00 93.25 112 GLY A CA 1
ATOM 902 C C . GLY A 1 112 ? -2.665 -9.417 9.011 1.00 93.25 112 GLY A C 1
ATOM 903 O O . GLY A 1 112 ? -2.978 -10.164 9.938 1.00 93.25 112 GLY A O 1
ATOM 904 N N . MET A 1 113 ? -2.322 -8.139 9.214 1.00 91.50 113 MET A N 1
ATOM 905 C CA . MET A 1 113 ? -2.315 -7.529 10.549 1.00 91.50 113 MET A CA 1
ATOM 906 C C . MET A 1 113 ? -3.728 -7.331 11.112 1.00 91.50 113 MET A C 1
ATOM 908 O O . MET A 1 113 ? -3.950 -7.633 12.281 1.00 91.50 113 MET A O 1
ATOM 912 N N . LEU A 1 114 ? -4.687 -6.878 10.297 1.00 90.06 114 LEU A N 1
ATOM 913 C CA . LEU A 1 114 ? -6.076 -6.653 10.734 1.00 90.06 114 LEU A CA 1
ATOM 914 C C . LEU A 1 114 ? -6.864 -7.952 10.938 1.00 90.06 114 LEU A C 1
ATOM 916 O O . LEU A 1 114 ? -7.754 -8.025 11.784 1.00 90.06 114 LEU A O 1
ATOM 920 N N . GLU A 1 115 ? -6.544 -8.994 10.175 1.00 88.75 115 GLU A N 1
ATOM 921 C CA . GLU A 1 115 ? -7.121 -10.333 10.345 1.00 88.75 115 GLU A CA 1
ATOM 922 C C . GLU A 1 115 ? -6.426 -11.132 11.461 1.00 88.75 115 GLU A C 1
ATOM 924 O O . GLU A 1 115 ? -6.914 -12.191 11.851 1.00 88.75 115 GLU A O 1
ATOM 929 N N . ASN A 1 116 ? -5.321 -10.604 12.003 1.00 82.19 116 ASN A N 1
ATOM 930 C CA . ASN A 1 116 ? -4.441 -11.250 12.974 1.00 82.19 116 ASN A CA 1
ATOM 931 C C . ASN A 1 116 ? -3.971 -12.653 12.536 1.00 82.19 116 ASN A C 1
ATOM 933 O O . ASN A 1 116 ? -3.895 -13.582 13.342 1.00 82.19 116 ASN A O 1
ATOM 937 N N . GLU A 1 117 ? -3.628 -12.817 11.253 1.00 79.44 117 GLU A N 1
ATOM 938 C CA . GLU A 1 117 ? -3.161 -14.101 10.698 1.00 79.44 117 GLU A CA 1
ATOM 939 C C . GLU A 1 117 ? -1.874 -14.587 11.383 1.00 79.44 117 GLU A C 1
ATOM 941 O O . GLU A 1 117 ? -1.668 -15.784 11.578 1.00 79.44 117 GLU A O 1
ATOM 946 N N . THR A 1 118 ? -1.026 -13.653 11.819 1.00 74.69 118 THR A N 1
ATOM 947 C CA . THR A 1 118 ? 0.234 -13.935 12.524 1.00 74.69 118 THR A CA 1
ATOM 948 C C . THR A 1 118 ? 0.012 -14.399 13.973 1.00 74.69 118 THR A C 1
ATOM 950 O O . THR A 1 118 ? 0.979 -14.705 14.666 1.00 74.69 118 THR A O 1
ATOM 953 N N . SER A 1 119 ? -1.245 -14.473 14.443 1.00 79.12 119 SER A N 1
ATOM 954 C CA . SER A 1 119 ? -1.614 -14.869 15.812 1.00 79.12 119 SER A CA 1
ATOM 955 C C . SER A 1 119 ? -0.843 -14.092 16.886 1.00 79.12 119 SER A C 1
ATOM 957 O O . SER A 1 119 ? -0.447 -14.639 17.916 1.00 79.12 119 SER A O 1
ATOM 959 N N . LEU A 1 120 ? -0.591 -12.806 16.630 1.00 82.12 120 LEU A N 1
ATOM 960 C CA . LEU A 1 120 ? 0.139 -11.952 17.555 1.00 82.12 120 LEU A CA 1
ATOM 961 C C . LEU A 1 120 ? -0.816 -11.422 18.622 1.00 82.12 120 LEU A C 1
ATOM 963 O O . LEU A 1 120 ? -1.968 -11.073 18.354 1.00 82.12 120 LEU A O 1
ATOM 967 N N . THR A 1 121 ? -0.316 -11.324 19.849 1.00 83.75 121 THR A N 1
ATOM 968 C CA . THR A 1 121 ? -1.003 -10.615 20.927 1.00 83.75 121 THR A CA 1
ATOM 969 C C . THR A 1 121 ? -0.752 -9.123 20.757 1.00 83.75 121 THR A C 1
ATOM 971 O O . THR A 1 121 ? 0.279 -8.603 21.190 1.00 83.75 121 THR A O 1
ATOM 974 N N . ILE A 1 122 ? -1.671 -8.443 20.076 1.00 82.69 122 ILE A N 1
ATOM 975 C CA . ILE A 1 122 ? -1.611 -6.997 19.866 1.00 82.69 122 ILE A CA 1
ATOM 976 C C . ILE A 1 122 ? -2.407 -6.317 20.989 1.00 82.69 122 ILE A C 1
ATOM 978 O O . ILE A 1 122 ? -3.561 -6.683 21.196 1.00 82.69 122 ILE A O 1
ATOM 982 N N . PRO A 1 123 ? -1.827 -5.345 21.719 1.00 91.06 123 PRO A N 1
ATOM 983 C CA . PRO A 1 123 ? -2.557 -4.575 22.725 1.00 91.06 123 PRO A CA 1
ATOM 984 C C . PRO A 1 123 ? -3.815 -3.903 22.155 1.00 91.06 123 PRO A C 1
ATOM 986 O O . PRO A 1 123 ? -3.745 -3.287 21.089 1.00 91.06 123 PRO A O 1
ATOM 989 N N . ASP A 1 124 ? -4.926 -3.940 22.897 1.00 86.06 124 ASP A N 1
ATOM 990 C CA . ASP A 1 124 ? -6.235 -3.431 22.446 1.00 86.06 124 ASP A CA 1
ATOM 991 C C . ASP A 1 124 ? -6.178 -1.966 21.990 1.00 86.06 124 ASP A C 1
ATOM 993 O O . ASP A 1 124 ? -6.698 -1.619 20.932 1.00 86.06 124 ASP A O 1
ATOM 997 N N . ALA A 1 125 ? -5.438 -1.121 22.716 1.00 89.88 125 ALA A N 1
ATOM 998 C CA . ALA A 1 125 ? -5.246 0.283 22.356 1.00 89.88 125 ALA A CA 1
ATOM 999 C C . ALA A 1 125 ? -4.600 0.466 20.968 1.00 89.88 125 ALA A C 1
ATOM 1001 O O . ALA A 1 125 ? -4.961 1.381 20.230 1.00 89.88 125 ALA A O 1
ATOM 1002 N N . LEU A 1 126 ? -3.658 -0.406 20.587 1.00 89.31 126 LEU A N 1
ATOM 1003 C CA . LEU A 1 126 ? -3.047 -0.371 19.255 1.00 89.31 126 LEU A CA 1
ATOM 1004 C C . LEU A 1 126 ? -3.992 -0.948 18.201 1.00 89.31 126 LEU A C 1
ATOM 1006 O O . LEU A 1 126 ? -4.044 -0.425 17.090 1.00 89.31 126 LEU A O 1
ATOM 1010 N N . SER A 1 127 ? -4.766 -1.979 18.550 1.00 89.31 127 SER A N 1
ATOM 1011 C CA . SER A 1 127 ? -5.791 -2.533 17.663 1.00 89.31 127 SER A CA 1
ATOM 1012 C C . SER A 1 127 ? -6.847 -1.497 17.291 1.00 89.31 127 SER A C 1
ATOM 1014 O O . SER A 1 127 ? -7.210 -1.398 16.124 1.00 89.31 127 SER A O 1
ATOM 1016 N N . GLU A 1 128 ? -7.313 -0.693 18.246 1.00 89.94 128 GLU A N 1
ATOM 1017 C CA . GLU A 1 128 ? -8.291 0.365 17.974 1.00 89.94 128 GLU A CA 1
ATOM 1018 C C . GLU A 1 128 ? -7.745 1.447 17.041 1.00 89.94 128 GLU A C 1
ATOM 1020 O O . GLU A 1 128 ? -8.465 1.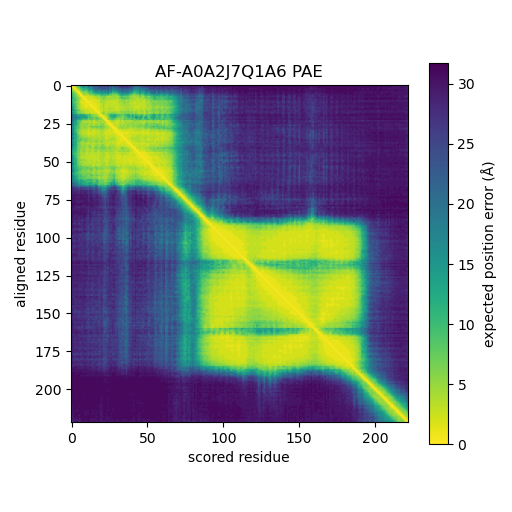938 16.170 1.00 89.94 128 GLU A O 1
ATOM 1025 N N . VAL A 1 129 ? -6.474 1.821 17.208 1.00 92.25 129 VAL A N 1
ATOM 1026 C CA . VAL A 1 129 ? -5.816 2.782 16.315 1.00 92.25 129 VAL A CA 1
ATOM 1027 C C . VAL A 1 129 ? -5.683 2.192 14.913 1.00 92.25 129 VAL A C 1
ATOM 1029 O O . VAL A 1 129 ? -6.010 2.876 13.948 1.00 92.25 129 VAL A O 1
ATOM 1032 N N . MET A 1 130 ? -5.286 0.921 14.785 1.00 91.56 130 MET A N 1
ATOM 1033 C CA . MET A 1 130 ? -5.216 0.244 13.485 1.00 91.56 130 MET A CA 1
ATOM 1034 C C . MET A 1 130 ? -6.576 0.198 12.783 1.00 91.56 130 MET A C 1
ATOM 1036 O O . MET A 1 130 ? -6.644 0.527 11.601 1.00 91.56 130 MET A O 1
ATOM 1040 N N . ASP A 1 131 ? -7.650 -0.152 13.498 1.00 92.00 131 ASP A N 1
ATOM 1041 C CA . ASP A 1 131 ? -9.009 -0.198 12.946 1.00 92.00 131 ASP A CA 1
ATOM 1042 C C . ASP A 1 131 ? -9.441 1.183 12.414 1.00 92.00 131 ASP A C 1
ATOM 1044 O O . ASP A 1 131 ? -9.945 1.292 11.294 1.00 92.00 131 ASP A O 1
ATOM 1048 N N . LYS A 1 132 ? -9.207 2.252 13.191 1.00 91.75 132 LYS A N 1
ATOM 1049 C CA . LYS A 1 132 ? -9.542 3.634 12.799 1.00 91.75 132 LYS A CA 1
ATOM 1050 C C . LYS A 1 132 ? -8.731 4.093 11.591 1.00 91.75 132 LYS A C 1
ATOM 1052 O O . LYS A 1 132 ? -9.303 4.529 10.596 1.00 91.75 132 LYS A O 1
ATOM 1057 N N . THR A 1 133 ? -7.409 3.937 11.648 1.00 94.31 133 THR A N 1
ATOM 1058 C CA . THR A 1 133 ? -6.504 4.320 10.559 1.00 94.31 133 THR A CA 1
ATOM 1059 C C . THR A 1 133 ? -6.798 3.533 9.281 1.00 94.31 133 THR A C 1
ATOM 1061 O O . THR A 1 133 ? -6.739 4.087 8.186 1.00 94.31 133 THR A O 1
ATOM 1064 N N . PHE A 1 134 ? -7.172 2.256 9.386 1.00 95.31 134 PHE A N 1
ATOM 1065 C CA . PHE A 1 134 ? -7.578 1.469 8.224 1.00 95.31 134 PHE A CA 1
ATOM 1066 C C . PHE A 1 134 ? -8.806 2.056 7.522 1.00 95.31 134 PHE A C 1
ATOM 1068 O O . PHE A 1 134 ? -8.799 2.172 6.298 1.00 95.31 134 PHE A O 1
ATOM 1075 N N . LEU A 1 135 ? -9.841 2.437 8.280 1.00 94.00 135 LEU A N 1
ATOM 1076 C CA . LEU A 1 135 ? -11.050 3.042 7.718 1.00 94.00 135 LEU A CA 1
ATOM 1077 C C . LEU A 1 135 ? -10.745 4.385 7.040 1.00 94.00 135 LEU A C 1
ATOM 1079 O O . LEU A 1 135 ? -11.238 4.633 5.943 1.00 94.00 135 LEU A O 1
ATOM 1083 N N . GLU A 1 136 ? -9.884 5.212 7.639 1.00 95.12 136 GLU A N 1
ATOM 1084 C CA . GLU A 1 136 ? -9.454 6.494 7.058 1.00 95.12 136 GLU A CA 1
ATOM 1085 C C . GLU A 1 136 ? -8.735 6.328 5.709 1.00 95.12 136 GLU A C 1
ATOM 1087 O O . GLU A 1 136 ? -8.923 7.134 4.798 1.00 95.12 136 GLU A O 1
ATOM 1092 N N . PHE A 1 137 ? -7.927 5.274 5.557 1.00 95.38 137 PHE A N 1
ATOM 1093 C CA . PHE A 1 137 ? -7.157 5.014 4.336 1.00 95.38 137 PHE A CA 1
ATOM 1094 C C . PHE A 1 137 ? -7.802 3.992 3.387 1.00 95.38 137 PHE A C 1
ATOM 1096 O O . PHE A 1 137 ? -7.198 3.639 2.369 1.00 95.38 137 PHE A O 1
ATOM 1103 N N . TYR A 1 138 ? -9.027 3.535 3.661 1.00 96.44 138 TYR A N 1
ATOM 1104 C CA . TYR A 1 138 ? -9.669 2.466 2.895 1.00 96.44 138 TYR A CA 1
ATOM 1105 C C . TYR A 1 138 ? -9.775 2.779 1.394 1.00 96.44 138 TYR A C 1
ATOM 1107 O O . TYR A 1 138 ? -9.355 1.968 0.565 1.00 96.44 138 TYR A O 1
ATOM 1115 N N . ASP A 1 139 ? -10.242 3.976 1.033 1.00 95.56 139 ASP A N 1
ATOM 1116 C CA . ASP A 1 139 ? -10.389 4.394 -0.369 1.00 95.56 139 ASP A CA 1
ATOM 1117 C C . ASP A 1 139 ? -9.045 4.412 -1.115 1.00 95.56 139 ASP A C 1
ATOM 1119 O O . ASP A 1 139 ? -8.952 4.089 -2.308 1.00 95.56 139 ASP A O 1
ATOM 1123 N N . TYR A 1 140 ? -7.962 4.750 -0.409 1.00 96.25 140 TYR A N 1
ATOM 1124 C CA . TYR A 1 140 ? -6.615 4.690 -0.964 1.00 96.25 140 TYR A CA 1
ATOM 1125 C C . TYR A 1 140 ? -6.197 3.242 -1.251 1.00 96.25 140 TYR A C 1
ATOM 1127 O O . TYR A 1 140 ? -5.660 2.963 -2.328 1.00 96.25 140 TYR A O 1
ATOM 1135 N N . TYR A 1 141 ? -6.470 2.306 -0.338 1.00 96.25 141 TYR A N 1
ATOM 1136 C CA . TYR A 1 141 ? -6.163 0.891 -0.546 1.00 96.25 141 TYR A CA 1
ATOM 1137 C C . TYR A 1 141 ? -7.002 0.278 -1.674 1.00 96.25 141 TYR A C 1
ATOM 1139 O O . TYR A 1 141 ? -6.437 -0.345 -2.577 1.00 96.25 141 TYR A O 1
ATOM 1147 N N . ASP A 1 142 ? -8.320 0.500 -1.683 1.00 95.19 142 ASP A N 1
ATOM 1148 C CA . ASP A 1 142 ? -9.229 -0.012 -2.719 1.00 95.19 142 ASP A CA 1
ATOM 1149 C C . ASP A 1 142 ? -8.835 0.524 -4.107 1.00 95.19 142 ASP A C 1
ATOM 1151 O O . ASP A 1 142 ? -8.623 -0.255 -5.044 1.00 95.19 142 ASP A O 1
ATOM 1155 N N . SER A 1 143 ? -8.600 1.834 -4.235 1.00 96.56 143 SER A N 1
ATOM 1156 C CA . SER A 1 143 ? -8.169 2.427 -5.506 1.00 96.56 143 SER A CA 1
ATOM 1157 C C . SER A 1 143 ? -6.794 1.923 -5.965 1.00 96.56 143 SER A C 1
ATOM 1159 O O . SER A 1 143 ? -6.596 1.680 -7.162 1.00 96.56 143 SER A O 1
ATOM 1161 N N . SER A 1 144 ? -5.849 1.716 -5.042 1.00 94.81 144 SER A N 1
ATOM 1162 C CA . SER A 1 144 ? -4.517 1.176 -5.345 1.00 94.81 144 SER A CA 1
ATOM 1163 C C . SER A 1 144 ? -4.587 -0.260 -5.865 1.00 94.81 144 SER A C 1
ATOM 1165 O O . SER A 1 144 ? -3.936 -0.589 -6.860 1.00 94.81 144 SER A O 1
ATOM 1167 N N . VAL A 1 145 ? -5.424 -1.103 -5.254 1.00 96.44 145 VAL A N 1
ATOM 1168 C CA . VAL A 1 145 ? -5.638 -2.490 -5.692 1.00 96.44 145 VAL A CA 1
ATOM 1169 C C . VAL A 1 145 ? -6.347 -2.540 -7.044 1.00 96.44 145 VAL A C 1
ATOM 1171 O O . VAL A 1 145 ? -5.917 -3.274 -7.936 1.00 96.44 145 VAL A O 1
ATOM 1174 N N . ARG A 1 146 ? -7.390 -1.725 -7.253 1.00 96.44 146 ARG A N 1
ATOM 1175 C CA . ARG A 1 146 ? -8.136 -1.688 -8.524 1.00 96.44 146 ARG A CA 1
ATOM 1176 C C . ARG A 1 146 ? -7.268 -1.297 -9.711 1.00 96.44 146 ARG A C 1
ATOM 1178 O O . ARG A 1 146 ? -7.367 -1.925 -10.763 1.00 96.44 146 ARG A O 1
ATOM 1185 N N . LYS A 1 147 ? -6.376 -0.315 -9.541 1.00 96.62 147 LYS A N 1
ATOM 1186 C CA . LYS A 1 147 ? -5.426 0.098 -10.592 1.00 96.62 147 LYS A CA 1
ATOM 1187 C C . LYS A 1 147 ? -4.527 -1.055 -11.050 1.00 96.62 147 LYS A C 1
ATOM 1189 O O . LYS A 1 147 ? -4.160 -1.121 -12.221 1.00 96.62 147 LYS A O 1
ATOM 1194 N N . LYS A 1 148 ? -4.211 -1.989 -10.150 1.00 95.69 148 LYS A N 1
ATOM 1195 C CA . LYS A 1 148 ? -3.296 -3.114 -10.395 1.00 95.69 148 LYS A CA 1
ATOM 1196 C C . LYS A 1 148 ? -3.993 -4.454 -10.598 1.00 95.69 148 LYS A C 1
ATOM 1198 O O . LYS A 1 148 ? -3.336 -5.486 -10.686 1.00 95.69 148 LYS A O 1
ATOM 1203 N N . LEU A 1 149 ? -5.317 -4.461 -10.753 1.00 94.94 149 LEU A N 1
ATOM 1204 C CA . LEU A 1 149 ? -6.082 -5.696 -10.927 1.00 94.94 149 LEU A CA 1
ATOM 1205 C C . LEU A 1 149 ? -5.656 -6.489 -12.176 1.00 94.94 149 LEU A C 1
ATOM 1207 O O . LEU A 1 149 ? -5.749 -7.714 -12.190 1.00 94.94 149 LEU A O 1
ATOM 1211 N N . HIS A 1 150 ? -5.143 -5.795 -13.195 1.00 95.12 150 HIS A N 1
ATOM 1212 C CA . HIS A 1 150 ? -4.606 -6.384 -14.422 1.00 95.12 150 HIS A CA 1
ATOM 1213 C C . HIS A 1 150 ? -3.340 -7.235 -14.202 1.00 95.12 150 HIS A C 1
ATOM 1215 O O . HIS A 1 150 ? -3.039 -8.096 -15.026 1.00 95.12 150 HIS A O 1
ATOM 1221 N N . LEU A 1 151 ? -2.618 -7.028 -13.094 1.00 94.19 151 LEU A N 1
ATOM 1222 C CA . LEU A 1 151 ? -1.439 -7.818 -12.725 1.00 94.19 151 LEU A CA 1
ATOM 1223 C C . LEU A 1 151 ? -1.808 -9.148 -12.061 1.00 94.19 151 LEU A C 1
ATOM 1225 O O . LEU A 1 151 ? -0.942 -9.992 -11.860 1.00 94.19 151 LEU A O 1
ATOM 1229 N N . HIS A 1 152 ? -3.075 -9.363 -11.701 1.00 95.31 152 HIS A N 1
ATOM 1230 C CA . HIS A 1 152 ? -3.492 -10.576 -11.007 1.00 95.31 152 HIS A CA 1
ATOM 1231 C C . HIS A 1 152 ? -3.146 -11.854 -11.795 1.00 95.31 152 HIS A C 1
ATOM 1233 O O . HIS A 1 152 ? -3.463 -11.974 -12.976 1.00 95.31 152 HIS A O 1
ATOM 1239 N N . GLY A 1 153 ? -2.532 -12.821 -11.112 1.00 93.50 153 GLY A N 1
ATOM 1240 C CA . GLY A 1 153 ? -2.054 -14.082 -11.679 1.00 93.50 153 GLY A CA 1
ATOM 1241 C C . GLY A 1 153 ? -0.687 -13.989 -12.362 1.00 93.50 153 GLY A C 1
ATOM 1242 O O . GLY A 1 153 ? -0.110 -15.024 -12.683 1.00 93.50 153 GLY A O 1
ATOM 1243 N N . GLN A 1 154 ? -0.135 -12.786 -12.560 1.00 93.81 154 GLN A N 1
ATOM 1244 C CA . GLN A 1 154 ? 1.211 -12.629 -13.110 1.00 93.81 154 GLN A CA 1
ATOM 1245 C C . GLN A 1 154 ? 2.271 -13.002 -12.066 1.00 93.81 154 GLN A C 1
ATOM 1247 O O . GLN A 1 154 ? 2.097 -12.758 -10.869 1.00 93.81 154 GLN A O 1
ATOM 1252 N N . HIS A 1 155 ? 3.377 -13.589 -12.525 1.00 93.88 155 HIS A N 1
ATOM 1253 C CA . HIS A 1 155 ? 4.512 -13.939 -11.675 1.00 93.88 155 HIS A CA 1
ATOM 1254 C C . HIS A 1 155 ? 5.267 -12.683 -11.230 1.00 93.88 155 HIS A C 1
ATOM 1256 O O . HIS A 1 155 ? 5.573 -11.812 -12.047 1.00 93.88 155 HIS A O 1
ATOM 1262 N N . MET A 1 156 ? 5.603 -12.607 -9.944 1.00 93.06 156 MET A N 1
ATOM 1263 C CA . MET A 1 156 ? 6.416 -11.529 -9.395 1.00 93.06 156 MET A CA 1
ATOM 1264 C C . MET A 1 156 ? 7.865 -11.698 -9.853 1.00 93.06 156 MET A C 1
ATOM 1266 O O . MET A 1 156 ? 8.501 -12.711 -9.576 1.00 93.06 156 MET A O 1
ATOM 1270 N N . GLN A 1 157 ? 8.379 -10.722 -10.598 1.00 87.38 157 GLN A N 1
ATOM 1271 C CA . GLN A 1 157 ? 9.759 -10.725 -11.082 1.00 87.38 157 GLN A CA 1
ATOM 1272 C C . GLN A 1 157 ? 10.605 -9.832 -10.181 1.00 87.38 157 GLN A C 1
ATOM 1274 O O . GLN A 1 157 ? 10.658 -8.619 -10.381 1.00 87.38 157 GLN A O 1
ATOM 1279 N N . ASP A 1 158 ? 11.222 -10.442 -9.174 1.00 86.12 158 ASP A N 1
ATOM 1280 C CA . ASP A 1 158 ? 12.113 -9.750 -8.251 1.00 86.12 158 ASP A CA 1
ATOM 1281 C C . ASP A 1 158 ? 13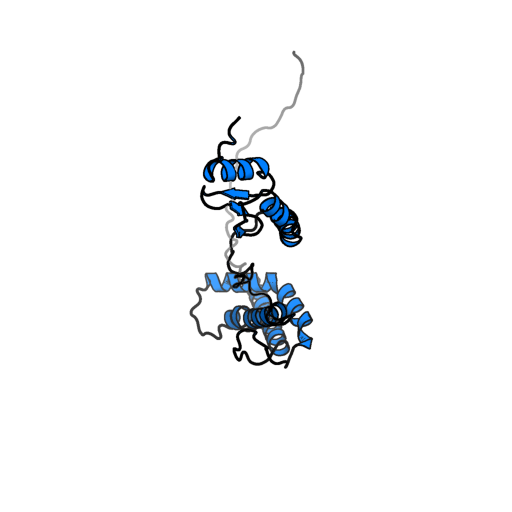.491 -9.513 -8.911 1.00 86.12 158 ASP A C 1
ATOM 1283 O O . ASP A 1 158 ? 14.148 -10.483 -9.309 1.00 86.12 158 ASP A O 1
ATOM 1287 N N . PRO A 1 159 ? 13.972 -8.258 -9.025 1.00 81.94 159 PRO A N 1
ATOM 1288 C CA . PRO A 1 159 ? 15.309 -7.955 -9.548 1.00 81.94 159 PRO A CA 1
ATOM 1289 C C . PRO A 1 159 ? 16.469 -8.584 -8.757 1.00 81.94 159 PRO A C 1
ATOM 1291 O O . PRO A 1 159 ? 17.580 -8.706 -9.284 1.00 81.94 159 PRO A O 1
ATOM 1294 N N . PHE A 1 160 ? 16.232 -8.985 -7.505 1.00 83.31 160 PHE A N 1
ATOM 1295 C CA . PHE A 1 160 ? 17.204 -9.661 -6.644 1.00 83.31 160 PHE A CA 1
ATOM 1296 C C . PHE A 1 160 ? 17.189 -11.190 -6.802 1.00 83.31 160 PHE A C 1
ATOM 1298 O O . PHE A 1 160 ? 18.060 -11.863 -6.255 1.00 83.31 160 PHE A O 1
ATOM 1305 N N . GLY A 1 161 ? 16.265 -11.733 -7.603 1.00 78.75 161 GLY A N 1
ATOM 1306 C CA . GLY A 1 161 ? 16.199 -13.158 -7.934 1.00 78.75 161 GLY A CA 1
ATOM 1307 C C . GLY A 1 161 ? 15.464 -14.024 -6.910 1.00 78.75 161 GLY A C 1
ATOM 1308 O O . GLY A 1 161 ? 15.574 -15.245 -6.976 1.00 78.75 161 GLY A O 1
ATOM 1309 N N . GLU A 1 162 ? 14.724 -13.427 -5.974 1.00 81.56 162 GLU A N 1
ATOM 1310 C CA . GLU A 1 162 ? 13.897 -14.173 -5.023 1.00 81.56 162 GLU A CA 1
ATOM 1311 C C . GLU A 1 162 ? 12.559 -14.612 -5.638 1.00 81.56 162 GLU A C 1
ATOM 1313 O O . GLU A 1 162 ? 11.877 -13.856 -6.336 1.00 81.56 162 GLU A O 1
ATOM 1318 N N . GLU A 1 163 ? 12.138 -15.839 -5.331 1.00 82.88 163 GLU A N 1
ATOM 1319 C CA . GLU A 1 163 ? 10.834 -16.357 -5.740 1.00 82.88 163 GLU A CA 1
ATOM 1320 C C . GLU A 1 163 ? 9.737 -15.850 -4.791 1.00 82.88 163 GLU A C 1
ATOM 1322 O O . GLU A 1 163 ? 9.563 -16.341 -3.677 1.00 82.88 163 GLU A O 1
ATOM 1327 N N . ARG A 1 164 ? 8.984 -14.838 -5.236 1.00 83.56 164 ARG A N 1
ATOM 1328 C CA . ARG A 1 164 ? 7.924 -14.170 -4.451 1.00 83.56 164 ARG A CA 1
ATOM 1329 C C . ARG A 1 164 ? 6.502 -14.667 -4.770 1.00 83.56 164 ARG A C 1
ATOM 1331 O O . ARG A 1 164 ? 5.539 -14.239 -4.140 1.00 83.56 164 ARG A O 1
ATOM 1338 N N . GLY A 1 165 ? 6.354 -15.575 -5.737 1.00 91.62 165 GLY A N 1
ATOM 1339 C CA . GLY A 1 165 ? 5.064 -16.125 -6.165 1.00 91.62 165 GLY A CA 1
ATOM 1340 C C . GLY A 1 165 ? 4.343 -15.266 -7.211 1.00 91.62 165 GLY A C 1
ATOM 1341 O O . GLY A 1 165 ? 4.960 -14.731 -8.131 1.00 91.62 165 GLY A O 1
ATOM 1342 N N . THR A 1 166 ? 3.014 -15.168 -7.117 1.00 95.62 166 THR A N 1
ATOM 1343 C CA . THR A 1 166 ? 2.161 -14.464 -8.097 1.00 95.62 166 THR A CA 1
ATOM 1344 C C . THR A 1 166 ? 1.344 -13.356 -7.447 1.00 95.62 166 THR A C 1
ATOM 1346 O O . THR A 1 166 ? 0.980 -13.439 -6.275 1.00 95.62 166 THR A O 1
ATOM 1349 N N . PHE A 1 167 ? 1.012 -12.318 -8.212 1.00 96.69 167 PHE A N 1
ATOM 1350 C CA . PHE A 1 167 ? 0.146 -11.242 -7.738 1.00 96.69 167 PHE A CA 1
ATOM 1351 C C . PHE A 1 167 ? -1.294 -11.730 -7.521 1.00 96.69 167 PHE A C 1
ATOM 1353 O O . PHE A 1 167 ? -1.953 -12.240 -8.427 1.00 96.69 167 PHE A O 1
ATOM 1360 N N . GLN A 1 168 ? -1.840 -11.489 -6.334 1.00 96.19 168 GLN A N 1
ATOM 1361 C CA . GLN A 1 168 ? -3.158 -11.950 -5.895 1.00 96.19 168 GLN A CA 1
ATOM 1362 C C . GLN A 1 168 ? -4.109 -10.785 -5.576 1.00 96.19 168 GLN A C 1
ATOM 1364 O O . GLN A 1 168 ? -4.886 -10.835 -4.625 1.00 96.19 168 GLN A O 1
ATOM 1369 N N . TYR A 1 169 ? -4.119 -9.747 -6.419 1.00 97.31 169 TYR A N 1
ATOM 1370 C CA . TYR A 1 169 ? -4.926 -8.539 -6.183 1.00 97.31 169 TYR A CA 1
ATOM 1371 C C . TYR A 1 169 ? -6.436 -8.783 -6.015 1.00 97.31 169 TYR A C 1
ATOM 1373 O O . TYR A 1 169 ? -7.060 -8.086 -5.222 1.00 97.31 169 TYR A O 1
ATOM 1381 N N . ARG A 1 170 ? -7.036 -9.783 -6.681 1.00 96.50 170 ARG A N 1
ATOM 1382 C CA . ARG A 1 170 ? -8.45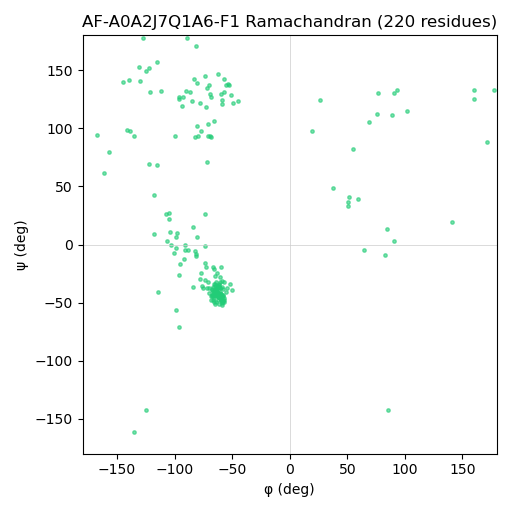5 -10.139 -6.459 1.00 96.50 170 ARG A CA 1
ATOM 1383 C C . ARG A 1 170 ? -8.726 -10.640 -5.037 1.00 96.50 170 ARG A C 1
ATOM 1385 O O . ARG A 1 170 ? -9.734 -10.267 -4.439 1.00 96.50 170 ARG A O 1
ATOM 1392 N N . ASN A 1 171 ? -7.814 -11.442 -4.490 1.00 96.56 171 ASN A N 1
ATOM 1393 C CA . ASN A 1 171 ? -7.933 -11.961 -3.128 1.00 96.56 171 ASN A CA 1
ATOM 1394 C C . ASN A 1 171 ? -7.764 -10.821 -2.121 1.00 96.56 171 ASN A C 1
ATOM 1396 O O . ASN A 1 171 ? -8.569 -10.695 -1.204 1.00 96.56 171 ASN A O 1
ATOM 1400 N N . ILE A 1 172 ? -6.774 -9.947 -2.341 1.00 96.81 172 ILE A N 1
ATOM 1401 C CA . ILE A 1 172 ? -6.558 -8.750 -1.514 1.00 96.81 172 ILE A CA 1
ATOM 1402 C C . ILE A 1 172 ? -7.791 -7.841 -1.544 1.00 96.81 172 ILE A C 1
ATOM 1404 O O . ILE A 1 172 ? -8.244 -7.412 -0.491 1.00 96.81 172 ILE A O 1
ATOM 1408 N N . LEU A 1 173 ? -8.379 -7.586 -2.719 1.00 97.19 173 LEU A N 1
ATOM 1409 C CA . LEU A 1 173 ? -9.584 -6.758 -2.839 1.00 97.19 173 LEU A CA 1
ATOM 1410 C C . LEU A 1 173 ? -10.753 -7.333 -2.030 1.00 97.19 173 LEU A C 1
ATOM 1412 O O . LEU A 1 173 ? -11.430 -6.601 -1.315 1.00 97.19 173 LEU A O 1
ATOM 1416 N N . THR A 1 174 ? -10.954 -8.649 -2.120 1.00 96.81 174 THR A N 1
ATOM 1417 C CA . THR A 1 174 ? -12.010 -9.352 -1.380 1.00 96.81 174 THR A CA 1
ATOM 1418 C C . THR A 1 174 ? -11.792 -9.236 0.131 1.00 96.81 174 THR A C 1
ATOM 1420 O O . THR A 1 174 ? -12.729 -8.927 0.865 1.00 96.81 174 THR A O 1
ATOM 1423 N N . ARG A 1 175 ? -10.548 -9.420 0.596 1.00 96.62 175 ARG A N 1
ATOM 1424 C CA . ARG A 1 175 ? -10.164 -9.274 2.010 1.00 96.62 175 ARG A CA 1
ATOM 1425 C C . ARG A 1 175 ? -10.373 -7.850 2.518 1.00 96.62 175 ARG A C 1
ATOM 1427 O O . ARG A 1 175 ? -11.021 -7.663 3.542 1.00 96.62 175 ARG A O 1
ATOM 1434 N N . LEU A 1 176 ? -9.919 -6.843 1.768 1.00 96.38 176 LEU A N 1
ATOM 1435 C CA . LEU A 1 176 ? -10.114 -5.430 2.111 1.00 96.38 176 LEU A CA 1
ATOM 1436 C C . LEU A 1 176 ? -11.597 -5.076 2.263 1.00 96.38 176 LEU A C 1
ATOM 1438 O O . LEU A 1 176 ? -11.977 -4.446 3.246 1.00 96.38 176 LEU A O 1
ATOM 1442 N N . GLN A 1 177 ? -12.440 -5.509 1.324 1.00 96.00 177 GLN A N 1
ATOM 1443 C CA . GLN A 1 177 ? -13.882 -5.256 1.371 1.00 96.00 177 GLN A CA 1
ATOM 1444 C C . GLN A 1 177 ? -14.549 -5.949 2.564 1.00 96.00 177 GLN A C 1
ATOM 1446 O O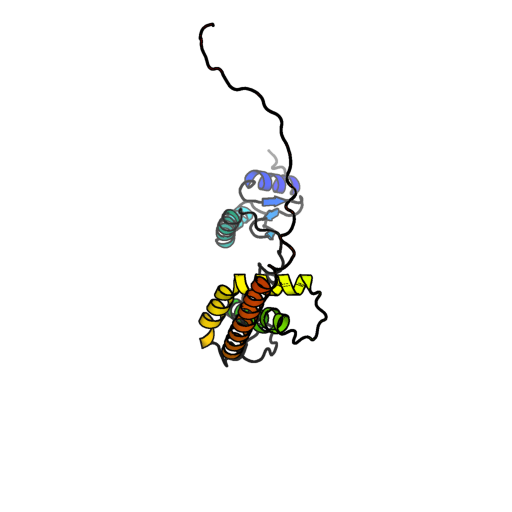 . GLN A 1 177 ? -15.374 -5.340 3.247 1.00 96.00 177 GLN A O 1
ATOM 1451 N N . ALA A 1 178 ? -14.169 -7.197 2.849 1.00 95.81 178 ALA A N 1
ATOM 1452 C CA . ALA A 1 178 ? -14.668 -7.933 4.007 1.00 95.81 178 ALA A CA 1
ATOM 1453 C C . ALA A 1 178 ? -14.254 -7.267 5.332 1.00 95.81 178 ALA A C 1
ATOM 1455 O O . ALA A 1 178 ? -15.087 -7.104 6.226 1.00 95.81 178 ALA A O 1
ATOM 1456 N N . LEU A 1 179 ? -12.997 -6.826 5.443 1.00 95.19 179 LEU A N 1
ATOM 1457 C CA . LEU A 1 179 ? -12.489 -6.084 6.597 1.00 95.19 179 LEU A CA 1
ATOM 1458 C C . LEU A 1 179 ? -13.224 -4.759 6.789 1.00 95.19 179 LEU A C 1
ATOM 1460 O O . LEU A 1 179 ? -13.659 -4.459 7.899 1.00 95.19 179 LEU A O 1
ATOM 1464 N N . HIS A 1 180 ? -13.431 -3.998 5.717 1.00 95.12 180 HIS A N 1
ATOM 1465 C CA . HIS A 1 180 ? -14.166 -2.739 5.779 1.00 95.12 180 HIS A CA 1
ATOM 1466 C C . HIS A 1 180 ? -15.618 -2.942 6.220 1.00 95.12 180 HIS A C 1
ATOM 1468 O O . HIS A 1 180 ? -16.095 -2.235 7.106 1.00 95.12 180 HIS A O 1
ATOM 1474 N N . ALA A 1 181 ? -16.313 -3.946 5.680 1.00 94.56 181 ALA A N 1
ATOM 1475 C CA . ALA A 1 181 ? -17.667 -4.288 6.117 1.00 94.56 181 ALA A CA 1
ATOM 1476 C C . ALA A 1 181 ? -17.709 -4.692 7.605 1.00 94.56 181 ALA A C 1
ATOM 1478 O O . ALA A 1 181 ? -18.580 -4.247 8.351 1.00 94.56 181 ALA A O 1
ATOM 1479 N N . LYS A 1 182 ? -16.734 -5.485 8.066 1.00 93.44 182 LYS A N 1
ATOM 1480 C CA . LYS A 1 182 ? -16.632 -5.918 9.467 1.00 93.44 182 LYS A CA 1
ATOM 1481 C C . LYS A 1 182 ? -16.362 -4.747 10.419 1.00 93.44 182 LYS A C 1
ATOM 1483 O O . LYS A 1 182 ? -17.002 -4.645 11.465 1.00 93.44 182 LYS A O 1
ATOM 1488 N N . LEU A 1 183 ? -15.420 -3.871 10.072 1.00 92.12 183 LEU A N 1
ATOM 1489 C CA . LEU A 1 183 ? -15.003 -2.749 10.916 1.00 92.12 183 LEU A CA 1
ATOM 1490 C C . LEU A 1 183 ? -16.017 -1.602 10.916 1.00 92.12 183 LEU A C 1
ATOM 1492 O O . LEU A 1 183 ? -16.279 -1.029 11.973 1.00 92.12 183 LEU A O 1
ATOM 1496 N N . SER A 1 184 ? -16.654 -1.317 9.778 1.00 90.38 184 SER A N 1
ATOM 1497 C CA . SER A 1 184 ? -17.750 -0.340 9.714 1.00 90.38 184 SER A CA 1
ATOM 1498 C C . SER A 1 184 ? -18.932 -0.766 10.592 1.00 90.38 184 SER A C 1
ATOM 1500 O O . SER A 1 184 ? -19.408 0.034 11.395 1.00 90.38 184 SER A O 1
ATOM 1502 N N . ALA A 1 185 ? -19.329 -2.044 10.550 1.00 89.81 185 ALA A N 1
ATOM 1503 C CA . ALA A 1 185 ? -20.368 -2.579 11.433 1.00 89.81 185 ALA A CA 1
ATOM 1504 C C . ALA A 1 185 ? -19.974 -2.516 12.922 1.00 89.81 185 ALA A C 1
ATOM 1506 O O . ALA A 1 185 ? -20.795 -2.164 13.773 1.00 89.81 185 ALA A O 1
ATOM 1507 N N . LYS A 1 186 ? -18.708 -2.812 13.252 1.00 86.38 186 LYS A N 1
ATOM 1508 C CA . LYS A 1 186 ? -18.171 -2.691 14.620 1.00 86.38 186 LYS A CA 1
ATOM 1509 C C . LYS A 1 186 ? -18.269 -1.249 15.132 1.00 86.38 186 LYS A C 1
ATOM 1511 O O . LYS A 1 186 ? -18.686 -1.041 16.268 1.00 86.38 186 LYS A O 1
ATOM 1516 N N . CYS A 1 187 ? -17.949 -0.260 14.295 1.00 80.94 187 CYS A N 1
ATOM 1517 C CA . CYS A 1 187 ? -18.005 1.153 14.668 1.00 80.94 187 CYS A CA 1
ATOM 1518 C C . CYS A 1 187 ? -19.444 1.645 14.910 1.00 80.94 187 CYS A C 1
ATOM 1520 O O . CYS A 1 187 ? -19.682 2.388 15.861 1.00 80.94 187 CYS A O 1
ATOM 1522 N N . SER A 1 188 ? -20.417 1.188 14.113 1.00 73.56 188 SER A N 1
ATOM 1523 C CA . SER A 1 188 ? -21.836 1.516 14.323 1.00 73.56 188 SER A CA 1
ATOM 1524 C C . SER A 1 188 ? -22.393 0.959 15.640 1.00 73.56 188 SER A C 1
ATOM 1526 O O . SER A 1 188 ? -23.233 1.600 16.264 1.00 73.56 188 SER A O 1
ATOM 1528 N N . ASN A 1 189 ? -21.901 -0.194 16.102 1.00 64.88 189 ASN A N 1
ATOM 1529 C CA . ASN A 1 189 ? -22.362 -0.814 17.349 1.00 64.88 189 ASN A CA 1
ATOM 1530 C C . ASN A 1 189 ? -21.787 -0.154 18.614 1.00 64.88 189 ASN A C 1
ATOM 1532 O O . ASN A 1 189 ? -22.455 -0.130 19.645 1.00 64.88 189 ASN A O 1
ATOM 1536 N N . ILE A 1 190 ? -20.576 0.412 18.552 1.00 62.00 190 ILE A N 1
ATOM 1537 C CA . ILE A 1 190 ? -19.951 1.098 19.699 1.00 62.00 190 ILE A CA 1
ATOM 1538 C C . ILE A 1 190 ? -20.664 2.429 20.002 1.00 62.00 190 ILE A C 1
ATOM 1540 O O . ILE A 1 190 ? -20.811 2.792 21.166 1.00 62.00 190 ILE A O 1
ATOM 1544 N N . GLY A 1 191 ? -21.195 3.113 18.982 1.00 54.59 191 GLY A N 1
ATOM 1545 C CA . GLY A 1 191 ? -21.987 4.337 19.163 1.00 54.59 191 GLY A CA 1
ATOM 1546 C C . GLY A 1 191 ? -23.338 4.135 19.866 1.00 54.59 191 GLY A C 1
ATOM 1547 O O . GLY A 1 191 ? -23.883 5.091 20.404 1.00 54.59 191 GLY A O 1
ATOM 1548 N N . ALA A 1 192 ? -23.871 2.907 19.906 1.00 50.25 192 ALA A N 1
ATOM 1549 C CA . ALA A 1 192 ? -25.180 2.606 20.496 1.00 50.25 192 ALA A CA 1
ATOM 1550 C C . ALA A 1 192 ? -25.134 2.202 21.987 1.00 50.25 192 ALA A C 1
ATOM 1552 O O . ALA A 1 192 ? -26.178 2.161 22.633 1.00 50.25 192 ALA A O 1
ATOM 1553 N N . LEU A 1 193 ? -23.953 1.910 22.550 1.00 44.84 193 LEU A N 1
ATOM 1554 C CA . LEU A 1 193 ? -23.794 1.479 23.952 1.00 44.84 193 LEU A CA 1
ATOM 1555 C C . LEU A 1 193 ? -23.275 2.598 24.883 1.00 44.84 193 LEU A C 1
ATOM 1557 O O . LEU A 1 193 ? -23.120 2.380 26.080 1.00 44.84 193 LEU A O 1
ATOM 1561 N N . GLY A 1 194 ? -23.021 3.7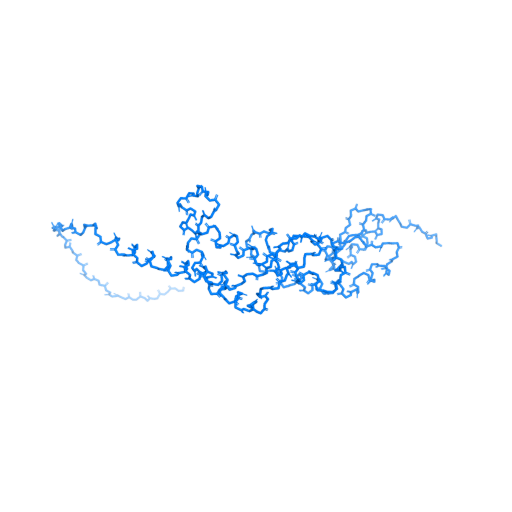97 24.346 1.00 45.66 194 GLY A N 1
ATOM 1562 C CA . GLY A 1 194 ? -22.466 4.941 25.081 1.00 45.66 194 GLY A CA 1
ATOM 1563 C C . GLY A 1 194 ? -23.477 5.901 25.724 1.00 45.66 194 GLY A C 1
ATOM 1564 O O . GLY A 1 194 ? -23.042 6.854 26.358 1.00 45.66 194 GLY A O 1
ATOM 1565 N N . ASP A 1 195 ? -24.789 5.675 25.593 1.00 42.03 195 ASP A N 1
ATOM 1566 C CA . ASP A 1 195 ? -25.827 6.551 26.164 1.00 42.03 195 ASP A CA 1
ATOM 1567 C C . ASP A 1 195 ? -26.757 5.774 27.105 1.00 42.03 195 ASP A C 1
ATOM 1569 O O . ASP A 1 195 ? -27.903 5.451 26.788 1.00 42.03 195 ASP A O 1
ATOM 1573 N N . LYS A 1 196 ? -26.213 5.359 28.255 1.00 45.38 196 LYS A N 1
ATOM 1574 C CA . LYS A 1 196 ? -27.004 4.870 29.394 1.00 45.38 196 LYS A CA 1
ATOM 1575 C C . LYS A 1 196 ? -26.202 4.898 30.698 1.00 45.38 196 LYS A C 1
ATOM 1577 O O . LYS A 1 196 ? -26.024 3.876 31.352 1.00 45.38 196 LYS A O 1
ATOM 1582 N N . THR A 1 197 ? -25.776 6.091 31.109 1.00 37.25 197 THR A N 1
ATOM 1583 C CA . THR A 1 197 ? -25.416 6.342 32.513 1.00 37.25 197 THR A CA 1
ATOM 1584 C C . THR A 1 197 ? -26.018 7.674 32.961 1.00 37.25 197 THR A C 1
ATOM 1586 O O . THR A 1 197 ? -25.447 8.736 32.751 1.00 37.25 197 THR A O 1
ATOM 1589 N N . THR A 1 198 ? -27.212 7.563 33.552 1.00 41.28 198 THR A N 1
ATOM 1590 C CA . THR A 1 198 ? -27.765 8.424 34.615 1.00 41.28 198 THR A CA 1
ATOM 1591 C C . THR A 1 198 ? -27.830 9.933 34.347 1.00 41.28 198 THR A C 1
ATOM 1593 O O . THR A 1 198 ? -27.033 10.715 34.861 1.00 41.28 198 THR A O 1
ATOM 1596 N N . SER A 1 199 ? -28.877 10.338 33.629 1.00 48.53 199 SER A N 1
ATOM 1597 C CA . SER A 1 199 ? -29.616 11.563 33.943 1.00 48.53 199 SER A CA 1
ATOM 1598 C C . SER A 1 199 ? -30.395 11.295 35.225 1.00 48.53 199 SER A C 1
ATOM 1600 O O . SER A 1 199 ? -31.377 10.574 35.142 1.00 48.53 199 SER A O 1
ATOM 1602 N N . ASP A 1 200 ? -29.934 11.815 36.360 1.00 44.84 200 ASP A N 1
ATOM 1603 C CA . ASP A 1 200 ? -30.745 12.131 37.544 1.00 44.84 200 ASP A CA 1
ATOM 1604 C C . ASP A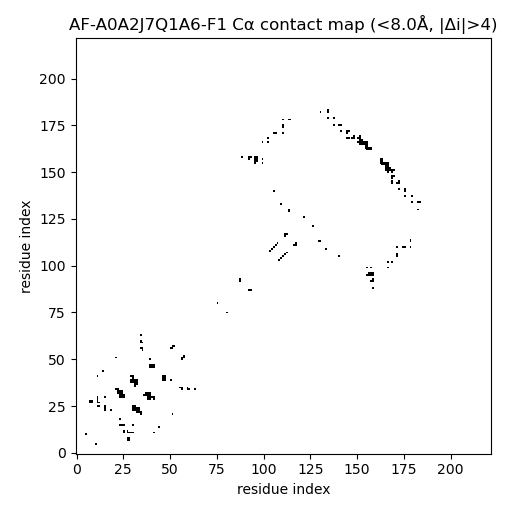 1 200 ? -29.880 12.986 38.482 1.00 44.84 200 ASP A C 1
ATOM 1606 O O . ASP A 1 200 ? -29.079 12.466 39.257 1.00 44.84 200 ASP A O 1
ATOM 1610 N N . ASN A 1 201 ? -29.999 14.312 38.379 1.00 40.25 201 ASN A N 1
ATOM 1611 C CA . ASN A 1 201 ? -29.715 15.203 39.503 1.00 40.25 201 ASN A CA 1
ATOM 1612 C C . ASN A 1 201 ? -30.464 16.530 39.305 1.00 40.25 201 ASN A C 1
ATOM 1614 O O . ASN A 1 201 ? -29.901 17.529 38.860 1.00 40.25 201 ASN A O 1
ATOM 1618 N N . GLU A 1 202 ? -31.758 16.523 39.624 1.00 47.69 202 GLU A N 1
ATOM 1619 C CA . GLU A 1 202 ? -32.453 17.740 40.033 1.00 47.69 202 GLU A CA 1
ATOM 1620 C C . GLU A 1 202 ? -32.236 17.933 41.539 1.00 47.69 202 GLU A C 1
ATOM 1622 O O . GLU A 1 202 ? -32.575 17.065 42.342 1.00 47.69 202 GLU A O 1
ATOM 1627 N N . CYS A 1 203 ? -31.691 19.083 41.933 1.00 41.03 203 CYS A N 1
ATOM 1628 C CA . CYS A 1 203 ? -31.886 19.626 43.272 1.00 41.03 203 CYS A CA 1
ATOM 1629 C C . CYS A 1 203 ? -32.033 21.145 43.157 1.00 41.03 203 CYS A C 1
ATOM 1631 O O . CYS A 1 203 ? -31.065 21.885 42.984 1.00 41.03 203 CYS A O 1
ATOM 1633 N N . SER A 1 204 ? -33.299 21.551 43.183 1.00 46.47 204 SER A N 1
ATOM 1634 C CA . SER A 1 204 ? -33.804 22.890 43.470 1.00 46.47 204 SER A CA 1
ATOM 1635 C C . SER A 1 204 ? -33.244 23.419 44.792 1.00 46.47 204 SER A C 1
ATOM 1637 O O . SER A 1 204 ? -33.242 22.675 45.771 1.00 46.47 204 SER A O 1
ATOM 1639 N N . SER A 1 205 ? -32.834 24.693 44.832 1.00 47.34 205 SER A N 1
ATOM 1640 C CA . SER A 1 205 ? -33.533 25.741 45.603 1.00 47.34 205 SER A CA 1
ATOM 1641 C C . SER A 1 205 ? -32.670 26.977 45.911 1.00 47.34 205 SER A C 1
ATOM 1643 O O . SER A 1 205 ? -31.566 26.858 46.433 1.00 47.34 205 SER A O 1
ATOM 1645 N N . ASP A 1 206 ? -33.301 28.125 45.647 1.00 38.16 206 ASP A N 1
ATOM 1646 C CA . ASP A 1 206 ? -33.279 29.413 46.365 1.00 38.16 206 ASP A CA 1
ATOM 1647 C C . ASP A 1 206 ? -32.035 30.321 46.207 1.00 38.16 206 ASP A C 1
ATOM 1649 O O . ASP A 1 206 ? -30.913 29.936 46.516 1.00 38.16 206 ASP A O 1
ATOM 1653 N N . ASP A 1 207 ? -32.114 31.492 45.557 1.00 45.81 207 ASP A N 1
ATOM 1654 C CA . ASP A 1 207 ? -32.839 32.754 45.862 1.00 45.81 207 ASP A CA 1
ATOM 1655 C C . ASP A 1 207 ? -31.850 33.788 46.437 1.00 45.81 207 ASP A C 1
ATOM 1657 O O . ASP A 1 207 ? -31.251 33.537 47.482 1.00 45.81 207 ASP A O 1
ATOM 1661 N N . SER A 1 208 ? -31.630 34.897 45.712 1.00 49.34 208 SER A N 1
ATOM 1662 C CA . SER A 1 208 ? -31.323 36.261 46.204 1.00 49.34 208 SER A CA 1
ATOM 1663 C C . SER A 1 208 ? -30.930 37.181 45.031 1.00 49.34 208 SER A C 1
ATOM 1665 O O . SER A 1 208 ? -29.767 37.259 44.639 1.00 49.34 208 SER A O 1
ATOM 1667 N N . ASP A 1 209 ? -31.941 37.801 44.428 1.00 47.22 209 ASP A N 1
ATOM 1668 C CA . ASP A 1 209 ? -32.111 39.258 44.269 1.00 47.22 209 ASP A CA 1
ATOM 1669 C C . ASP A 1 209 ? -30.865 40.191 44.252 1.00 47.22 209 ASP A C 1
ATOM 1671 O O . ASP A 1 209 ? -30.116 40.242 45.228 1.00 47.22 209 ASP A O 1
ATOM 1675 N N . LEU A 1 210 ? -30.708 41.004 43.186 1.00 48.69 210 LEU A N 1
ATOM 1676 C CA . LEU A 1 210 ? -30.739 42.491 43.214 1.00 48.69 210 LEU A CA 1
ATOM 1677 C C . LEU A 1 210 ? -30.073 43.176 41.990 1.00 48.69 210 LEU A C 1
ATOM 1679 O O . LEU A 1 210 ? -28.892 42.990 41.704 1.00 48.69 210 LEU A O 1
ATOM 1683 N N . ASP A 1 211 ? -30.881 44.040 41.362 1.00 45.88 211 ASP A N 1
ATOM 1684 C CA . ASP A 1 211 ? -30.591 45.298 40.646 1.00 45.88 211 ASP A CA 1
ATOM 1685 C C . ASP A 1 211 ? -29.830 45.336 39.294 1.00 45.88 211 ASP A C 1
ATOM 1687 O O . ASP A 1 211 ? -28.605 45.310 39.196 1.00 45.88 211 ASP A O 1
ATOM 1691 N N . GLN A 1 212 ? -30.611 45.578 38.229 1.00 49.03 212 GLN A N 1
ATOM 1692 C CA . GLN A 1 212 ? -30.330 46.611 37.205 1.00 49.03 212 GLN A CA 1
ATOM 1693 C C . GLN A 1 212 ? -30.815 47.984 37.738 1.00 49.03 212 GLN A C 1
ATOM 1695 O O . GLN A 1 212 ? -31.593 47.957 38.692 1.00 49.03 212 GLN A O 1
ATOM 1700 N N . PRO A 1 213 ? -30.550 49.163 37.123 1.00 56.25 213 PRO A N 1
ATOM 1701 C CA . PRO A 1 213 ? -29.848 49.505 35.870 1.00 56.25 213 PRO A CA 1
ATOM 1702 C C . PRO A 1 213 ? -28.736 50.570 36.125 1.00 56.25 213 PRO A C 1
ATOM 1704 O O . PRO A 1 213 ? -28.448 50.901 37.266 1.00 56.25 213 PRO A O 1
ATOM 1707 N N . ASP A 1 214 ? -27.921 51.013 35.163 1.00 42.38 214 ASP A N 1
ATOM 1708 C CA . ASP A 1 214 ? -28.163 52.253 34.403 1.00 42.38 214 ASP A CA 1
ATOM 1709 C C . ASP A 1 214 ? -27.004 52.508 33.409 1.00 42.38 214 ASP A C 1
ATOM 1711 O O . ASP A 1 214 ? -25.825 52.456 33.759 1.00 42.38 214 ASP A O 1
ATOM 1715 N N . GLU A 1 215 ? -27.358 52.824 32.165 1.00 46.28 215 GLU A N 1
ATOM 1716 C CA . GLU A 1 215 ? -26.593 53.685 31.241 1.00 46.28 215 GLU A CA 1
ATOM 1717 C C . GLU A 1 215 ? -27.036 55.155 31.453 1.00 46.28 215 GLU A C 1
ATOM 1719 O O . GLU A 1 215 ? -28.091 55.354 32.061 1.00 46.28 215 GLU A O 1
ATOM 1724 N N . PRO A 1 216 ? -26.477 56.195 30.786 1.00 57.72 216 PRO A N 1
ATOM 1725 C CA . PRO A 1 216 ? -25.115 56.566 30.327 1.00 57.72 216 PRO A CA 1
ATOM 1726 C C . PRO A 1 216 ? -24.796 57.991 30.925 1.00 57.72 216 PRO A C 1
ATOM 1728 O O . PRO A 1 216 ? -25.283 58.226 32.031 1.00 57.72 216 PRO A O 1
ATOM 1731 N N . PRO A 1 217 ? -24.114 59.014 30.323 1.00 56.62 217 PRO A N 1
ATOM 1732 C CA . PRO A 1 217 ? -23.262 59.171 29.125 1.00 56.62 217 PRO A CA 1
ATOM 1733 C C . PRO A 1 217 ? -21.963 60.012 29.378 1.00 56.62 217 PRO A C 1
ATOM 1735 O O . PRO A 1 217 ? -21.568 60.245 30.514 1.00 56.62 217 PRO A O 1
ATOM 1738 N N . ASP A 1 218 ? -21.364 60.507 28.281 1.00 43.38 218 ASP A N 1
ATOM 1739 C CA . ASP A 1 218 ? -20.379 61.606 28.145 1.00 43.38 218 ASP A CA 1
ATOM 1740 C C . ASP A 1 218 ? -18.885 61.251 28.264 1.00 43.38 218 ASP A C 1
ATOM 1742 O O . ASP A 1 218 ? -18.410 60.716 29.254 1.00 43.38 218 ASP A O 1
ATOM 1746 N N . SER A 1 219 ? -18.089 61.329 27.191 1.00 47.25 219 SER A N 1
ATOM 1747 C CA . SER A 1 219 ? -17.665 62.489 26.386 1.00 47.25 219 SER A CA 1
ATOM 1748 C C . SER A 1 219 ? -16.564 63.349 27.047 1.00 47.25 219 SER A C 1
ATOM 1750 O O . SER A 1 219 ? -16.677 63.807 28.176 1.00 47.25 219 SER A O 1
ATOM 1752 N N . VAL A 1 220 ? -15.528 63.618 26.233 1.00 48.31 220 VAL A N 1
ATOM 1753 C CA . VAL A 1 220 ? -14.520 64.704 26.298 1.00 48.31 220 VAL A CA 1
ATOM 1754 C C . VAL A 1 220 ? -13.175 64.461 27.029 1.00 48.31 220 VAL A C 1
ATOM 1756 O O . VAL A 1 220 ? -13.112 64.080 28.192 1.00 48.31 220 VAL A O 1
ATOM 1759 N N . ASN A 1 221 ? -12.124 64.878 26.297 1.00 43.59 221 ASN A N 1
ATOM 1760 C CA . ASN A 1 221 ? -10.757 65.306 26.656 1.00 43.59 221 ASN A CA 1
ATOM 1761 C C . ASN A 1 221 ? -9.667 64.225 26.711 1.00 43.59 221 ASN A C 1
ATOM 1763 O O . ASN A 1 221 ? -9.829 63.214 27.375 1.00 43.59 221 ASN A O 1
ATOM 1767 N N . SER A 1 222 ? -8.497 64.382 26.084 1.00 47.09 222 SER A N 1
ATOM 1768 C CA . SER A 1 222 ? -7.906 65.410 25.203 1.00 47.09 222 SER A CA 1
ATOM 1769 C C . SER A 1 222 ? -6.780 64.764 24.393 1.00 47.09 222 SER A C 1
ATOM 1771 O O . SER A 1 222 ? -6.274 63.712 24.843 1.00 47.09 222 SER A O 1
#

Mean predicted aligned error: 19.41 Å

Nearest PDB structures (foldseek):
  5a4p-assembly1_A  TM=7.854E-01  e=7.802E-09  Homo sapiens
  5aqj-assembly3_D  TM=3.065E-01  e=5.874E+00  Homo sapiens

Radius of gyration: 32.14 Å; Cα contacts (8 Å, |Δi|>4): 148; chains: 1; bounding box: 90×82×64 Å

Solvent-accessible surface area (backbone atoms only — not comparable to full-atom values): 14085 Å² total; per-residue (Å²): 133,85,84,75,80,75,52,68,47,59,51,46,53,50,50,31,64,74,37,53,90,70,44,42,44,65,78,62,82,52,39,32,29,70,66,70,76,38,81,44,58,74,92,44,74,63,48,43,53,51,52,62,67,31,68,66,40,52,51,37,51,55,58,55,72,72,60,80,66,94,72,83,88,65,77,71,81,81,56,70,92,67,77,76,78,66,71,59,93,46,92,60,38,65,58,44,38,50,52,51,53,52,50,49,43,51,49,44,69,46,48,29,55,76,70,41,72,80,71,66,92,69,58,67,75,57,51,55,50,49,56,52,53,46,64,76,43,38,68,59,52,54,54,56,41,59,76,45,44,86,48,44,73,40,72,49,67,42,82,86,71,56,91,74,54,56,39,56,36,66,60,45,51,52,50,52,52,51,50,49,55,54,51,54,55,52,55,61,55,57,69,72,71,74,84,81,80,79,93,81,82,88,79,88,82,85,90,83,89,86,83,85,87,83,87,89,85,85,87,88,86,133

pLDDT: mean 75.62, std 19.17, range [37.25, 97.31]

Sequence (222 aa):
MPKVKVSQKTKLQLYQWEFKGEMISTDNEILYCRVCEKTVGCEKRFQVLQHLNTNIHKENIKIQSTKSAPVQKNSILSKNPGYEQICERCPGDIGRYNDIIQHETLRVAVCGMLENETSLTIPDALSEVMDKTFLEFYDYYDSSVRKKLHLHGQHMQDPFGEERGTFQYRNILTRLQALHAKLSAKCSNIGALGDKTTSDNECSSDDSDLDQPDEPPDSVNS

Organism: NCBI:txid105785